Protein AF-A0A8B9AQN2-F1 (afdb_monomer_lite)

Organism: Phoenix dactylifera (NCBI:txid42345)

Foldseek 3Di:
DDALQNLLVVCLVVCVPVNDDQLVVSQVVCCVPPVDRDDSVRSVSSVVVSLCVVANDQQVLVLCPVLVVVLQCVQFDDDDDQAWAWDWAQFDDPQQWTWIFIWDAALLRDIATDDIDIGNHPDPVVVVVVVVVCVVPHHYHHDDDCVVLVSPSHHHPVSSVVVVLVSNLVVLVVLLVVLVPDDDWFDPNLVVVLVVLLVDQDDWDWADPDPFWTWIDDPPDIKIGGQVVLDIPVCPSVVPQADDSRRSVNQVVDPPRDSVVSGDSSRTSVVSCVNSVRRRDDDDDPVPTDNDDPVDDD

Secondary structure (DSSP, 8-state):
---HHHHHHHHHHHHHHH----HHHHHHHHHHHH-----HHHHHHHHHHHHHHHH--SHHHHTTHHHHHHHHHTT------S-EEEEEEE--TT--SEEEEEEEEPTTS-EEEEEEEEESSSSHHHHHHHHHHHHTT-------HHHHTTTTTTS-HHHHHHHHHHHHHHHHHHHHHHHTT--SSB-HHHHHHHHHHHTS--S-EEEESSSSEEEEEETTEEEEEETTTTEETTSHHHHHSS--HHHHHHHHTSTT--GGGGS-GGGBHHHHHHHT----PPP--TTSSPPP--SS--

Structure (mmCIF, N/CA/C/O backbone):
data_AF-A0A8B9AQN2-F1
#
_entry.id   AF-A0A8B9AQN2-F1
#
loop_
_atom_site.group_PDB
_atom_site.id
_atom_site.type_symbol
_atom_site.label_atom_id
_atom_site.label_alt_id
_atom_site.label_comp_id
_atom_site.label_asym_id
_atom_site.label_entity_id
_atom_site.label_seq_id
_atom_site.pdbx_PDB_ins_code
_atom_site.Cartn_x
_atom_site.Cartn_y
_atom_site.Cartn_z
_atom_site.occupancy
_atom_site.B_iso_or_equiv
_atom_site.auth_seq_id
_atom_site.auth_comp_id
_atom_site.auth_asym_id
_atom_site.auth_atom_id
_atom_site.pdbx_PDB_model_num
ATOM 1 N N . MET A 1 1 ? 44.967 5.474 -26.959 1.00 62.22 1 MET A N 1
ATOM 2 C CA . MET A 1 1 ? 44.082 6.315 -26.113 1.00 62.22 1 MET A CA 1
ATOM 3 C C . MET A 1 1 ? 42.816 5.521 -25.792 1.00 62.22 1 MET A C 1
ATOM 5 O O . MET A 1 1 ? 42.263 4.940 -26.715 1.00 62.22 1 MET A O 1
ATOM 9 N N . ALA A 1 2 ? 42.358 5.464 -24.536 1.00 78.12 2 ALA A N 1
ATOM 10 C CA . ALA A 1 2 ? 41.171 4.677 -24.168 1.00 78.12 2 ALA A CA 1
ATOM 11 C C . ALA A 1 2 ? 39.879 5.221 -24.816 1.00 78.12 2 ALA A C 1
ATOM 13 O O . ALA A 1 2 ? 39.622 6.430 -24.782 1.00 78.12 2 ALA A O 1
ATOM 14 N N . THR A 1 3 ? 39.072 4.330 -25.399 1.00 89.62 3 THR A N 1
ATOM 15 C CA . THR A 1 3 ? 37.834 4.646 -26.137 1.00 89.62 3 THR A CA 1
ATOM 16 C C . THR A 1 3 ? 36.581 4.346 -25.308 1.00 89.62 3 THR A C 1
ATOM 18 O O . THR A 1 3 ? 36.645 3.658 -24.292 1.00 89.62 3 THR A O 1
ATOM 21 N N . GLN A 1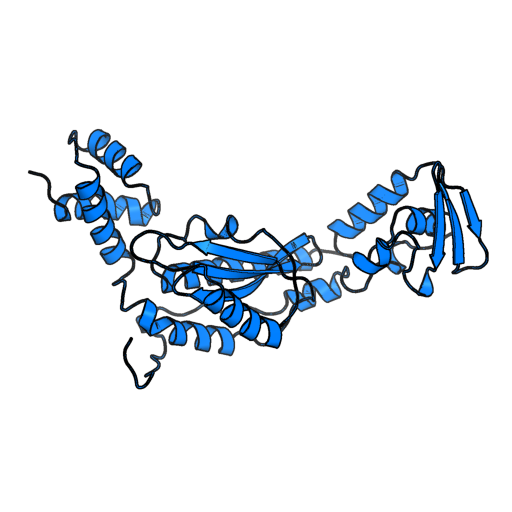 4 ? 35.414 4.822 -25.756 1.00 85.19 4 GLN A N 1
ATOM 22 C CA . GLN A 1 4 ? 34.128 4.466 -25.135 1.00 85.19 4 GLN A CA 1
ATOM 23 C C . GLN A 1 4 ? 33.858 2.947 -25.155 1.00 85.19 4 GLN A C 1
ATOM 25 O O . GLN A 1 4 ? 33.333 2.415 -24.184 1.00 85.19 4 GLN A O 1
ATOM 30 N N . PHE A 1 5 ? 34.289 2.240 -26.206 1.00 90.25 5 PHE A N 1
ATOM 31 C CA . PHE A 1 5 ? 34.152 0.784 -26.319 1.00 90.25 5 PHE A CA 1
ATOM 32 C C . PHE A 1 5 ? 35.082 0.034 -25.352 1.00 90.25 5 PHE A C 1
ATOM 34 O O . PHE A 1 5 ? 34.641 -0.894 -24.687 1.00 90.25 5 PHE A O 1
ATOM 41 N N . TRP A 1 6 ? 36.331 0.489 -25.190 1.00 92.62 6 TRP A N 1
ATOM 42 C CA . TRP A 1 6 ? 37.255 -0.068 -24.190 1.00 92.62 6 TRP A CA 1
ATOM 43 C C . TRP A 1 6 ? 36.727 0.110 -22.758 1.00 92.62 6 TRP A C 1
ATOM 45 O O . TRP A 1 6 ? 36.814 -0.799 -21.938 1.00 92.62 6 TRP A O 1
ATOM 55 N N . ILE A 1 7 ? 36.132 1.273 -22.466 1.00 90.81 7 ILE A N 1
ATOM 56 C CA . ILE A 1 7 ? 35.491 1.531 -21.171 1.00 90.81 7 ILE A CA 1
ATOM 57 C C . ILE A 1 7 ? 34.299 0.588 -20.973 1.00 90.81 7 ILE A C 1
ATOM 59 O O . ILE A 1 7 ? 34.206 -0.038 -19.922 1.00 90.81 7 ILE A O 1
ATOM 63 N N . CYS A 1 8 ? 33.426 0.465 -21.981 1.00 90.00 8 CYS A N 1
ATOM 64 C CA . CYS A 1 8 ? 32.272 -0.436 -21.982 1.00 90.00 8 CYS A CA 1
ATOM 65 C C . CYS A 1 8 ? 32.673 -1.878 -21.625 1.00 90.00 8 CYS A C 1
ATOM 67 O O . CYS A 1 8 ? 32.141 -2.441 -20.670 1.00 90.00 8 CYS A O 1
ATOM 69 N N . ASP A 1 9 ? 33.664 -2.431 -22.329 1.00 91.81 9 ASP A N 1
ATOM 70 C CA . ASP A 1 9 ? 34.190 -3.790 -22.137 1.00 91.81 9 ASP A CA 1
ATOM 71 C C . ASP A 1 9 ? 34.738 -4.040 -20.715 1.00 91.81 9 ASP A C 1
ATOM 73 O O . ASP A 1 9 ? 34.597 -5.129 -20.163 1.00 91.81 9 ASP A O 1
ATOM 77 N N . ARG A 1 10 ? 35.327 -3.027 -20.063 1.00 92.25 10 ARG A N 1
ATOM 78 C CA . ARG A 1 10 ? 35.823 -3.149 -18.676 1.00 92.25 10 ARG A CA 1
ATOM 79 C C . ARG A 1 10 ? 34.721 -3.030 -17.621 1.00 92.25 10 ARG A C 1
ATOM 81 O O . ARG A 1 10 ? 34.762 -3.757 -16.633 1.00 92.25 10 ARG A O 1
ATOM 88 N N . ILE A 1 11 ? 33.728 -2.159 -17.815 1.00 91.81 11 ILE A N 1
ATOM 89 C CA . ILE A 1 11 ? 32.686 -1.906 -16.800 1.00 91.81 11 ILE A CA 1
ATOM 90 C C . ILE A 1 11 ? 31.453 -2.807 -16.923 1.00 91.81 11 ILE A C 1
ATOM 92 O O . ILE A 1 11 ? 30.719 -2.935 -15.946 1.00 91.81 11 ILE A O 1
ATOM 96 N N . ILE A 1 12 ? 31.195 -3.436 -18.077 1.00 88.94 12 ILE A N 1
ATOM 97 C CA . ILE A 1 12 ? 29.975 -4.236 -18.292 1.00 88.94 12 ILE A CA 1
ATOM 98 C C . ILE A 1 12 ? 29.851 -5.398 -17.291 1.00 88.94 12 ILE A C 1
ATOM 100 O O . ILE A 1 12 ? 28.757 -5.672 -16.802 1.00 88.94 12 ILE A O 1
ATOM 104 N N . GLY A 1 13 ? 30.969 -6.025 -16.906 1.00 87.06 13 GLY A N 1
ATOM 105 C CA . GLY A 1 13 ? 30.996 -7.062 -15.868 1.00 87.06 13 GLY A CA 1
ATOM 106 C C . GLY A 1 13 ? 30.647 -6.533 -14.471 1.00 87.06 13 GLY A C 1
ATOM 107 O O . GLY A 1 13 ? 29.898 -7.180 -13.741 1.00 87.06 13 GLY A O 1
ATOM 108 N N . TRP A 1 14 ? 31.128 -5.335 -14.115 1.00 90.75 14 TRP A N 1
ATOM 109 C CA . TRP A 1 14 ? 30.774 -4.675 -12.851 1.00 90.75 14 TRP A CA 1
ATOM 110 C C . TRP A 1 14 ? 29.293 -4.288 -12.838 1.00 90.75 14 TRP A C 1
ATOM 112 O O . TRP A 1 14 ? 28.593 -4.615 -11.888 1.00 90.75 14 TRP A O 1
ATOM 122 N N . LEU A 1 15 ? 28.788 -3.685 -13.920 1.00 83.25 15 LEU A N 1
ATOM 123 C CA . LEU A 1 15 ? 27.386 -3.266 -14.038 1.00 83.25 15 LEU A CA 1
ATOM 124 C C . LEU A 1 15 ? 26.405 -4.454 -14.002 1.00 83.25 15 LEU A C 1
ATOM 126 O O . LEU A 1 15 ? 25.339 -4.345 -13.402 1.00 83.25 15 LEU A O 1
ATOM 130 N N . ARG A 1 16 ? 26.777 -5.608 -14.579 1.00 79.19 16 ARG A N 1
ATOM 131 C CA . ARG A 1 16 ? 25.987 -6.853 -14.494 1.00 79.19 16 ARG A CA 1
ATOM 132 C C . ARG A 1 16 ? 25.939 -7.451 -13.083 1.00 79.19 16 ARG A C 1
ATOM 134 O O . ARG A 1 16 ? 24.929 -8.049 -12.731 1.00 79.19 16 ARG A O 1
ATOM 141 N N . LYS A 1 17 ? 27.015 -7.329 -12.295 1.00 79.94 17 LYS A N 1
ATOM 142 C CA . LYS A 1 17 ? 27.139 -7.960 -10.966 1.00 79.94 17 LYS A CA 1
ATOM 143 C C . LYS A 1 17 ? 26.696 -7.059 -9.811 1.00 79.94 17 LYS A C 1
ATOM 145 O O . LYS A 1 17 ? 26.130 -7.543 -8.838 1.00 79.94 17 LYS A O 1
ATOM 150 N N . GLU A 1 18 ? 27.005 -5.772 -9.897 1.00 78.75 18 GLU A N 1
ATOM 151 C CA . GLU A 1 18 ? 26.881 -4.794 -8.809 1.00 78.75 18 GLU A CA 1
ATOM 152 C C . GLU A 1 18 ? 25.824 -3.713 -9.102 1.00 78.75 18 GLU A C 1
ATOM 154 O O . GLU A 1 18 ? 25.646 -2.787 -8.312 1.00 78.75 18 GLU A O 1
ATOM 159 N N . GLY A 1 19 ? 25.132 -3.810 -10.242 1.00 72.81 19 GLY A N 1
ATOM 160 C CA . GLY A 1 19 ? 24.169 -2.814 -10.695 1.00 72.81 19 GLY A CA 1
ATOM 161 C C . GLY A 1 19 ? 24.817 -1.518 -11.191 1.00 72.81 19 GLY A C 1
ATOM 162 O O . GLY A 1 19 ? 26.017 -1.425 -11.450 1.00 72.81 19 GLY A O 1
ATOM 163 N N . ASP A 1 20 ? 23.993 -0.490 -11.369 1.00 77.62 20 ASP A N 1
ATOM 164 C CA . ASP A 1 20 ? 24.407 0.775 -11.965 1.00 77.62 20 ASP A CA 1
ATOM 165 C C . ASP A 1 20 ? 25.203 1.668 -11.001 1.00 77.62 20 ASP A C 1
ATOM 167 O O . ASP A 1 20 ? 24.739 2.024 -9.920 1.00 77.62 20 ASP A O 1
ATOM 171 N N . GLN A 1 21 ? 26.386 2.108 -11.439 1.00 81.00 21 GLN A N 1
ATOM 172 C CA . GLN A 1 21 ? 27.288 2.942 -10.636 1.00 81.00 21 GLN A CA 1
ATOM 173 C C . GLN A 1 21 ? 27.551 4.284 -11.313 1.00 81.00 21 GLN A C 1
ATOM 175 O O . GLN A 1 21 ? 27.689 4.351 -12.537 1.00 81.00 21 GLN A O 1
ATOM 180 N N . SER A 1 22 ? 27.592 5.385 -10.555 1.00 82.88 22 SER A N 1
ATOM 181 C CA . SER A 1 22 ? 27.703 6.733 -11.138 1.00 82.88 22 SER A CA 1
ATOM 182 C C . SER A 1 22 ? 28.948 6.869 -12.040 1.00 82.88 22 SER A C 1
ATOM 184 O O . SER A 1 22 ? 29.960 6.222 -11.778 1.00 82.88 22 SER A O 1
ATOM 186 N N . PRO A 1 23 ? 28.948 7.714 -13.093 1.00 87.00 23 PRO A N 1
ATOM 187 C CA . PRO A 1 23 ? 30.140 7.874 -13.933 1.00 87.00 23 PRO A CA 1
ATOM 188 C C . PRO A 1 23 ? 31.347 8.448 -13.168 1.00 87.00 23 PRO A C 1
ATOM 190 O O . PRO A 1 23 ? 32.480 8.274 -13.603 1.00 87.00 23 PRO A O 1
ATOM 193 N N . ILE A 1 24 ? 31.116 9.101 -12.020 1.00 86.06 24 ILE A N 1
ATOM 194 C CA . ILE A 1 24 ? 32.167 9.544 -11.092 1.00 86.06 24 ILE A CA 1
ATOM 195 C C . ILE A 1 24 ? 32.794 8.329 -10.394 1.00 86.06 24 ILE A C 1
ATOM 197 O O . ILE A 1 24 ? 34.015 8.201 -10.376 1.00 86.06 24 ILE A O 1
ATOM 201 N N . GLU A 1 25 ? 31.966 7.414 -9.885 1.00 87.44 25 GLU A N 1
ATOM 202 C CA . GLU A 1 25 ? 32.416 6.190 -9.213 1.00 87.44 25 GLU A CA 1
ATOM 203 C C . GLU A 1 25 ? 33.094 5.221 -10.190 1.00 87.44 25 GLU A C 1
ATOM 205 O O . GLU A 1 25 ? 34.183 4.723 -9.920 1.00 87.44 25 GLU A O 1
ATOM 210 N N . LEU A 1 26 ? 32.531 5.040 -11.387 1.00 89.50 26 LEU A N 1
ATOM 211 C CA . LEU A 1 26 ? 33.181 4.276 -12.453 1.00 89.50 26 LEU A CA 1
ATOM 212 C C . LEU A 1 26 ? 34.517 4.907 -12.866 1.00 89.50 26 LEU A C 1
ATOM 214 O O . LEU A 1 26 ? 35.480 4.175 -13.067 1.00 89.50 26 LEU A O 1
ATOM 218 N N . ARG A 1 27 ? 34.628 6.244 -12.938 1.00 91.88 27 ARG A N 1
ATOM 219 C CA . ARG A 1 27 ? 35.920 6.913 -13.181 1.00 91.88 27 ARG A CA 1
ATOM 220 C C . ARG A 1 27 ? 36.921 6.613 -12.061 1.00 91.88 27 ARG A C 1
ATOM 222 O O . ARG A 1 27 ? 38.070 6.307 -12.361 1.00 91.88 27 ARG A O 1
ATOM 229 N N . ARG A 1 28 ? 36.486 6.658 -10.795 1.00 91.25 28 ARG A N 1
ATOM 230 C CA . ARG A 1 28 ? 37.311 6.333 -9.619 1.00 91.25 28 ARG A CA 1
ATOM 231 C C . ARG A 1 28 ? 37.820 4.888 -9.675 1.00 91.25 28 ARG A C 1
ATOM 233 O O . ARG A 1 28 ? 39.016 4.665 -9.515 1.00 91.25 28 ARG A O 1
ATOM 240 N N . ARG A 1 29 ? 36.947 3.922 -9.983 1.00 91.31 29 ARG A N 1
ATOM 241 C CA . ARG A 1 29 ? 37.317 2.503 -10.133 1.00 91.31 29 ARG A CA 1
ATOM 242 C C . ARG A 1 29 ? 38.215 2.253 -11.349 1.00 91.31 29 ARG A C 1
ATOM 244 O O . ARG A 1 29 ? 39.197 1.536 -11.219 1.00 91.31 29 ARG A O 1
ATOM 251 N N . LEU A 1 30 ? 37.955 2.872 -12.502 1.00 90.69 30 LEU A N 1
ATOM 252 C CA . LEU A 1 30 ? 38.818 2.745 -13.688 1.00 90.69 30 LEU A CA 1
ATOM 253 C C . LEU A 1 30 ? 40.231 3.309 -13.439 1.00 90.69 30 LEU A C 1
ATOM 255 O O . LEU A 1 30 ? 41.210 2.692 -13.856 1.00 90.69 30 LEU A O 1
ATOM 259 N N . LEU A 1 31 ? 40.351 4.415 -12.696 1.00 90.19 31 LEU A N 1
ATOM 260 C CA . LEU A 1 31 ? 41.643 4.940 -12.245 1.00 90.19 31 LEU A CA 1
ATOM 261 C C . LEU A 1 31 ? 42.332 3.990 -11.246 1.00 90.19 31 LEU A C 1
ATOM 263 O O . LEU A 1 31 ? 43.533 3.761 -11.351 1.00 90.19 31 LEU A O 1
ATOM 267 N N . GLN A 1 32 ? 41.584 3.396 -10.311 1.00 89.88 32 GLN A N 1
ATOM 268 C CA . GLN A 1 32 ? 42.130 2.474 -9.308 1.00 89.88 32 GLN A CA 1
ATOM 269 C C . GLN A 1 32 ? 42.605 1.136 -9.903 1.00 89.88 32 GLN A C 1
ATOM 271 O O . GLN A 1 32 ? 43.677 0.664 -9.540 1.00 89.88 32 GLN A O 1
ATOM 276 N N . PHE A 1 33 ? 41.822 0.523 -10.797 1.00 88.50 33 PHE A N 1
ATOM 277 C CA . PHE A 1 33 ? 42.086 -0.819 -11.339 1.00 88.50 33 PHE A CA 1
ATOM 278 C C . PHE A 1 33 ? 42.910 -0.828 -12.635 1.00 88.50 33 PHE A C 1
ATOM 280 O O . PHE A 1 33 ? 43.441 -1.877 -13.001 1.00 88.50 33 PHE A O 1
ATOM 287 N N . HIS A 1 34 ? 42.994 0.295 -13.358 1.00 87.00 34 HIS A N 1
ATOM 288 C CA . HIS A 1 34 ? 43.705 0.376 -14.644 1.00 87.00 34 HIS A CA 1
ATOM 289 C C . HIS A 1 34 ? 44.658 1.576 -14.761 1.00 87.00 34 HIS A C 1
ATOM 291 O O . HIS A 1 34 ? 45.237 1.769 -15.825 1.00 87.00 34 HIS A O 1
ATOM 297 N N . HIS A 1 35 ? 44.818 2.382 -13.704 1.00 85.88 35 HIS A N 1
ATOM 298 C CA . HIS A 1 35 ? 45.749 3.523 -13.635 1.00 85.88 35 HIS A CA 1
ATOM 299 C C . HIS A 1 35 ? 45.593 4.549 -14.774 1.00 85.88 35 HIS A C 1
ATOM 301 O O . HIS A 1 35 ? 46.534 5.249 -15.140 1.00 85.88 35 HIS A O 1
ATOM 307 N N . LEU A 1 36 ? 44.379 4.657 -15.322 1.00 83.06 36 LEU A N 1
ATOM 308 C CA . LEU A 1 36 ? 44.031 5.572 -16.405 1.00 83.06 36 LEU A CA 1
ATOM 309 C C . LEU A 1 36 ? 43.064 6.642 -15.904 1.00 83.06 36 LEU A C 1
ATOM 311 O O . LEU A 1 36 ? 41.921 6.345 -15.551 1.00 83.06 36 LEU A O 1
ATOM 315 N N . GLU A 1 37 ? 43.495 7.902 -15.939 1.00 83.94 37 GLU A N 1
ATOM 316 C CA . GLU A 1 37 ? 42.581 9.025 -15.760 1.00 83.94 37 GLU A CA 1
ATOM 317 C C . GLU A 1 37 ? 41.757 9.247 -17.038 1.00 83.94 37 GLU A C 1
ATOM 319 O O . GLU A 1 37 ? 42.274 9.267 -18.157 1.00 83.94 37 GLU A O 1
ATOM 324 N N . LEU A 1 38 ? 40.438 9.374 -16.875 1.00 87.75 38 LEU A N 1
ATOM 325 C CA . LEU A 1 38 ? 39.482 9.401 -17.979 1.00 87.75 38 LEU A CA 1
ATOM 326 C C . LEU A 1 38 ? 38.516 10.577 -17.836 1.00 87.75 38 LEU A C 1
ATOM 328 O O . LEU A 1 38 ? 37.904 10.781 -16.788 1.00 87.75 38 LEU A O 1
ATOM 332 N N . LEU A 1 39 ? 38.322 11.321 -18.926 1.00 88.00 39 LEU A N 1
ATOM 333 C CA . LEU A 1 39 ? 37.364 12.426 -18.974 1.00 88.00 39 LEU A CA 1
ATOM 334 C C . LEU A 1 39 ? 35.941 11.920 -18.691 1.00 88.00 39 LEU A C 1
ATOM 336 O O . LEU A 1 39 ? 35.495 10.936 -19.288 1.00 88.00 39 LEU A O 1
ATOM 340 N N . TYR A 1 40 ? 35.210 12.627 -17.820 1.00 86.75 40 TYR A N 1
ATOM 341 C CA . TYR A 1 40 ? 33.869 12.245 -17.352 1.00 86.75 40 TYR A CA 1
ATOM 342 C C . TYR A 1 40 ? 32.916 11.876 -18.499 1.00 86.75 40 TYR A C 1
ATOM 344 O O . TYR A 1 40 ? 32.285 10.820 -18.463 1.00 86.75 40 TYR A O 1
ATOM 352 N N . HIS A 1 41 ? 32.870 12.689 -19.562 1.00 83.31 41 HIS A N 1
ATOM 353 C CA . HIS A 1 41 ? 32.000 12.447 -20.719 1.00 83.31 41 HIS A CA 1
ATOM 354 C C . HIS A 1 41 ? 32.304 11.117 -21.432 1.00 83.31 41 HIS A C 1
ATOM 356 O O . HIS A 1 41 ? 31.418 10.529 -22.048 1.00 83.31 41 HIS A O 1
ATOM 362 N N . ARG A 1 42 ? 33.551 10.630 -21.367 1.00 88.88 42 ARG A N 1
ATOM 363 C CA . ARG A 1 42 ? 33.983 9.396 -22.031 1.00 88.88 42 ARG A CA 1
ATOM 364 C C . ARG A 1 42 ? 33.653 8.171 -21.188 1.00 88.88 42 ARG A C 1
ATOM 366 O O . ARG A 1 42 ? 33.198 7.175 -21.743 1.00 88.88 42 ARG A O 1
ATOM 373 N N . VAL A 1 43 ? 33.793 8.280 -19.863 1.00 90.31 43 VAL A N 1
ATOM 374 C CA . VAL A 1 43 ? 33.282 7.273 -18.918 1.00 90.31 43 VAL A CA 1
ATOM 375 C C . VAL A 1 43 ? 31.761 7.169 -19.030 1.00 90.31 43 VAL A C 1
ATOM 377 O O . VAL A 1 43 ? 31.235 6.066 -19.137 1.00 90.31 43 VAL A O 1
ATOM 380 N N . TRP A 1 44 ? 31.063 8.306 -19.119 1.00 86.94 44 TRP A N 1
ATOM 381 C CA . TRP A 1 44 ? 29.625 8.348 -19.380 1.00 86.94 44 TRP A CA 1
ATOM 382 C C . TRP A 1 44 ? 29.260 7.666 -20.710 1.00 86.94 44 TRP A C 1
ATOM 384 O O . TRP A 1 44 ? 28.479 6.723 -20.687 1.00 86.94 44 TRP A O 1
ATOM 394 N N . ARG A 1 45 ? 29.874 8.027 -21.850 1.00 87.06 45 ARG A N 1
ATOM 395 C CA . ARG A 1 45 ? 29.587 7.363 -23.144 1.00 87.06 45 ARG A CA 1
ATOM 396 C C . ARG A 1 45 ? 29.876 5.857 -23.135 1.00 87.06 45 ARG A C 1
ATOM 398 O O . ARG A 1 45 ? 29.087 5.092 -23.678 1.00 87.06 45 ARG A O 1
ATOM 405 N N . GLY A 1 46 ? 30.972 5.418 -22.511 1.00 89.88 46 GLY A N 1
ATOM 406 C CA . GLY A 1 46 ? 31.277 3.988 -22.379 1.00 89.88 46 GLY A CA 1
ATOM 407 C C . GLY A 1 46 ? 30.260 3.240 -21.515 1.00 89.88 46 GLY A C 1
ATOM 408 O O . GLY A 1 46 ? 29.864 2.126 -21.847 1.00 89.88 46 GLY A O 1
ATOM 409 N N . LYS A 1 47 ? 29.761 3.884 -20.455 1.00 88.69 47 LYS A N 1
ATOM 410 C CA . LYS A 1 47 ? 28.663 3.365 -19.635 1.00 88.69 47 LYS A CA 1
ATOM 411 C C . LYS A 1 47 ? 27.346 3.286 -20.403 1.00 88.69 47 LYS A C 1
ATOM 413 O O . LYS A 1 47 ? 26.650 2.284 -20.312 1.00 88.69 47 LYS A O 1
ATOM 418 N N . GLU A 1 48 ? 27.014 4.313 -21.173 1.00 82.88 48 GLU A N 1
ATOM 419 C CA . GLU A 1 48 ? 25.798 4.358 -21.988 1.00 82.88 48 GLU A CA 1
ATOM 420 C C . GLU A 1 48 ? 25.760 3.268 -23.074 1.00 82.88 48 GLU A C 1
ATOM 422 O O . GLU A 1 48 ? 24.672 2.837 -23.452 1.00 82.88 48 GLU A O 1
ATOM 427 N N . LEU A 1 49 ? 26.922 2.793 -23.539 1.00 85.38 49 LEU A N 1
ATOM 428 C CA . LEU A 1 49 ? 27.039 1.588 -24.369 1.00 85.38 49 LEU A CA 1
ATOM 429 C C . LEU A 1 49 ? 26.853 0.311 -23.538 1.00 85.38 49 LEU A C 1
ATOM 431 O O . LEU A 1 49 ? 26.033 -0.530 -23.900 1.00 85.38 49 LEU A O 1
ATOM 435 N N . ALA A 1 50 ? 27.550 0.189 -22.402 1.00 86.75 50 ALA A N 1
ATOM 436 C CA . ALA A 1 50 ? 27.478 -0.996 -21.544 1.00 86.75 50 ALA A CA 1
ATOM 437 C C . ALA A 1 50 ? 26.055 -1.268 -21.037 1.00 86.75 50 ALA A C 1
ATOM 439 O O . ALA A 1 50 ? 25.597 -2.403 -21.091 1.00 86.75 50 ALA A O 1
ATOM 440 N N . MET A 1 51 ? 25.325 -0.231 -20.615 1.00 79.25 51 MET A N 1
ATOM 441 C CA . MET A 1 51 ? 23.923 -0.364 -20.206 1.00 79.25 51 MET A CA 1
ATOM 442 C C . MET A 1 51 ? 23.037 -0.839 -21.366 1.00 79.25 51 MET A C 1
ATOM 444 O O . MET A 1 51 ? 22.184 -1.697 -21.162 1.00 79.25 51 MET A O 1
ATOM 448 N N . SER A 1 52 ? 23.276 -0.366 -22.594 1.00 78.94 52 SER A N 1
ATOM 449 C CA . SER A 1 52 ? 22.527 -0.831 -23.770 1.00 78.94 52 SER A CA 1
ATOM 450 C C . SER A 1 52 ? 22.839 -2.297 -24.117 1.00 78.94 52 SER A C 1
ATOM 452 O O . SER A 1 52 ? 21.947 -3.054 -24.479 1.00 78.94 52 SER A O 1
ATOM 454 N N . MET A 1 53 ? 24.086 -2.741 -23.919 1.00 82.00 53 MET A N 1
ATOM 455 C CA . MET A 1 53 ? 24.502 -4.149 -24.060 1.00 82.00 53 MET A CA 1
ATOM 456 C C . MET A 1 53 ? 24.043 -5.072 -22.912 1.00 8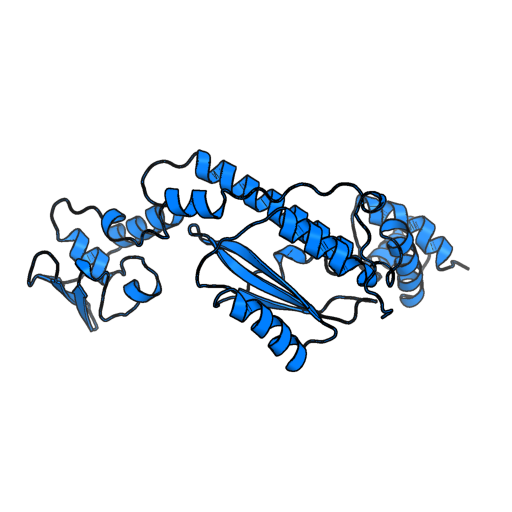2.00 53 MET A C 1
ATOM 458 O O . MET A 1 53 ? 24.221 -6.291 -22.989 1.00 82.00 53 MET A O 1
ATOM 462 N N . ILE A 1 54 ? 23.503 -4.520 -21.822 1.00 77.19 54 ILE A N 1
ATOM 463 C CA . ILE A 1 54 ? 22.902 -5.291 -20.722 1.00 77.19 54 ILE A CA 1
ATOM 464 C C . ILE A 1 54 ? 21.378 -5.347 -20.874 1.00 77.19 54 ILE A C 1
ATOM 466 O O . ILE A 1 54 ? 20.797 -6.401 -20.645 1.00 77.19 54 ILE A O 1
ATOM 470 N N . HIS A 1 55 ? 20.749 -4.233 -21.259 1.00 68.94 55 HIS A N 1
ATOM 471 C CA . HIS A 1 55 ? 19.301 -4.041 -21.135 1.00 68.94 55 HIS A CA 1
ATOM 472 C C . HIS A 1 55 ? 18.548 -3.834 -22.470 1.00 68.94 55 HIS A C 1
ATOM 474 O O . HIS A 1 55 ? 17.322 -3.745 -22.465 1.00 68.94 55 HIS A O 1
ATOM 480 N N . GLY A 1 56 ? 19.250 -3.765 -23.608 1.00 69.88 56 GLY A N 1
ATOM 481 C CA . GLY A 1 56 ? 18.671 -3.535 -24.939 1.00 69.88 56 GLY A CA 1
ATOM 482 C C . GLY A 1 56 ? 18.791 -2.088 -25.435 1.00 69.88 56 GLY A C 1
ATOM 483 O O . GLY A 1 56 ? 19.504 -1.261 -24.856 1.00 69.88 56 GLY A O 1
ATOM 484 N N . ASN A 1 57 ? 18.118 -1.773 -26.544 1.00 68.00 57 ASN A N 1
ATOM 485 C CA . ASN A 1 57 ? 18.045 -0.405 -27.055 1.00 68.00 57 ASN A CA 1
ATOM 486 C C . ASN A 1 57 ? 16.926 0.398 -26.365 1.00 68.00 57 ASN A C 1
ATOM 488 O O . ASN A 1 57 ? 15.964 -0.137 -25.810 1.00 68.00 57 ASN A O 1
ATOM 492 N N . TRP A 1 58 ? 17.096 1.716 -26.367 1.00 61.47 58 TRP A N 1
ATOM 493 C CA . TRP A 1 58 ? 16.318 2.651 -25.560 1.00 61.47 58 TRP A CA 1
ATOM 494 C C . TRP A 1 58 ? 14.986 3.040 -26.218 1.00 61.47 58 TRP A C 1
ATOM 496 O O . TRP A 1 58 ? 14.014 3.246 -25.498 1.00 61.47 58 TRP A O 1
ATOM 506 N N . ALA A 1 59 ? 14.933 3.097 -27.556 1.00 62.34 59 ALA A N 1
ATOM 507 C CA . ALA A 1 59 ? 13.715 3.378 -28.326 1.00 62.34 59 ALA A CA 1
ATOM 508 C C . ALA A 1 59 ? 12.750 2.180 -28.295 1.00 62.34 59 ALA A C 1
ATOM 510 O O . ALA A 1 59 ? 11.628 2.311 -27.816 1.00 62.34 59 ALA A O 1
ATOM 511 N N . ASP A 1 60 ? 13.258 0.989 -28.628 1.00 65.88 60 ASP A N 1
ATOM 512 C CA . ASP A 1 60 ? 12.584 -0.322 -28.588 1.00 65.88 60 ASP A CA 1
ATOM 513 C C . ASP A 1 60 ? 11.962 -0.648 -27.210 1.00 65.88 60 ASP A C 1
ATOM 515 O O . ASP A 1 60 ? 11.172 -1.581 -27.061 1.00 65.88 60 ASP A O 1
ATOM 519 N N . SER A 1 61 ? 12.373 0.078 -26.163 1.00 59.50 61 SER A N 1
ATOM 520 C CA . SER A 1 61 ? 11.813 -0.038 -24.819 1.00 59.50 61 SER A CA 1
ATOM 521 C C . SER A 1 61 ? 10.535 0.792 -24.627 1.00 59.50 61 SER A C 1
ATOM 523 O O . SER A 1 61 ? 9.672 0.380 -23.861 1.00 59.50 61 SER A O 1
ATOM 525 N N . PHE A 1 62 ? 10.391 1.942 -25.290 1.00 60.47 62 PHE A N 1
ATOM 526 C CA . PHE A 1 62 ? 9.174 2.762 -25.216 1.00 60.47 62 PHE A CA 1
ATOM 527 C C . PHE A 1 62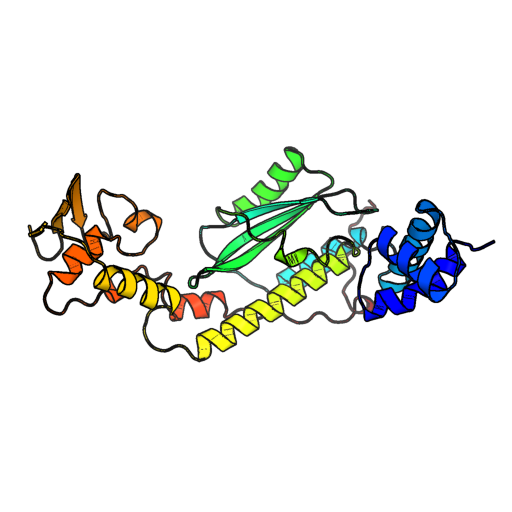 ? 8.037 2.183 -26.065 1.00 60.47 62 PHE A C 1
ATOM 529 O O . PHE A 1 62 ? 6.909 2.109 -25.588 1.00 60.47 62 PHE A O 1
ATOM 536 N N . GLU A 1 63 ? 8.343 1.693 -27.271 1.00 65.12 63 GLU A N 1
ATOM 537 C CA . GLU A 1 63 ? 7.363 1.096 -28.200 1.00 65.12 63 GLU A CA 1
ATOM 538 C C . GLU A 1 63 ? 6.564 -0.069 -27.578 1.00 65.12 63 GLU A C 1
ATOM 540 O O . GLU A 1 63 ? 5.452 -0.365 -27.999 1.00 65.12 63 GLU A O 1
ATOM 545 N N . ARG A 1 64 ? 7.120 -0.726 -26.550 1.00 67.06 64 ARG A N 1
ATOM 546 C CA . ARG A 1 64 ? 6.580 -1.944 -25.927 1.00 67.06 64 ARG A CA 1
ATOM 547 C C . ARG A 1 64 ? 5.945 -1.730 -24.548 1.00 67.06 64 ARG A C 1
ATOM 549 O O . ARG A 1 64 ? 5.766 -2.690 -23.799 1.00 67.06 64 ARG A O 1
ATOM 556 N N . MET A 1 65 ? 5.633 -0.492 -24.161 1.00 61.47 65 MET A N 1
ATOM 557 C CA . MET A 1 65 ? 4.943 -0.247 -22.883 1.00 61.47 65 MET A CA 1
ATOM 558 C C . MET A 1 65 ? 3.525 -0.846 -22.868 1.00 61.47 65 MET A C 1
ATOM 560 O O . MET A 1 65 ? 3.076 -1.317 -21.824 1.00 61.47 65 MET A O 1
ATOM 564 N N . GLU A 1 66 ? 2.868 -0.921 -24.028 1.00 59.75 66 GLU A N 1
ATOM 565 C CA . GLU A 1 66 ? 1.549 -1.547 -24.182 1.00 59.75 66 GLU A CA 1
ATOM 566 C C . GLU A 1 66 ? 1.601 -3.086 -24.064 1.00 59.75 66 GLU A C 1
ATOM 568 O O . GLU A 1 66 ? 0.775 -3.643 -23.340 1.00 59.75 66 GLU A O 1
ATOM 573 N N . ASP A 1 67 ? 2.626 -3.770 -24.616 1.00 68.25 67 ASP A N 1
ATOM 574 C CA . ASP A 1 67 ? 2.878 -5.213 -24.365 1.00 68.25 67 ASP A CA 1
ATOM 575 C C . ASP A 1 67 ? 2.848 -5.527 -22.851 1.00 68.25 67 ASP A C 1
ATOM 577 O O . ASP A 1 67 ? 2.304 -6.539 -22.403 1.00 68.25 67 ASP A O 1
ATOM 581 N N . PHE A 1 68 ? 3.478 -4.654 -22.053 1.00 57.47 68 PHE A N 1
ATOM 582 C CA . PHE A 1 68 ? 3.608 -4.809 -20.605 1.00 57.47 68 PHE A CA 1
ATOM 583 C C . PHE A 1 68 ? 2.305 -4.484 -19.859 1.00 57.47 68 PHE A C 1
ATOM 585 O O . PHE A 1 68 ? 1.961 -5.184 -18.905 1.00 57.47 68 PHE A O 1
ATOM 592 N N . LYS A 1 69 ? 1.580 -3.441 -20.283 1.00 59.12 69 LYS A N 1
ATOM 593 C CA . LYS A 1 69 ? 0.289 -3.038 -19.706 1.00 59.12 69 LYS A CA 1
ATOM 594 C C . LYS A 1 69 ? -0.758 -4.140 -19.867 1.00 59.12 69 LYS A C 1
ATOM 596 O O . LYS A 1 69 ? -1.354 -4.543 -18.870 1.00 59.12 69 LYS A O 1
ATOM 601 N N . GLU A 1 70 ? -0.931 -4.669 -21.076 1.00 59.34 70 GLU A N 1
ATOM 602 C CA . GLU A 1 70 ? -1.933 -5.703 -21.357 1.00 59.34 70 GLU A CA 1
ATOM 603 C C . GLU A 1 70 ? -1.667 -6.992 -20.568 1.00 59.34 70 GLU A C 1
ATOM 605 O O . GLU A 1 70 ? -2.563 -7.524 -19.910 1.00 59.34 70 GLU A O 1
ATOM 610 N N . GLU A 1 71 ? -0.419 -7.467 -20.531 1.00 61.88 71 GLU A N 1
ATOM 611 C CA . GLU A 1 71 ? -0.065 -8.676 -19.776 1.00 61.88 71 GLU A CA 1
ATOM 612 C C . GLU A 1 71 ? -0.145 -8.475 -18.247 1.00 61.88 71 GLU A C 1
ATOM 614 O O . GLU A 1 71 ? -0.378 -9.436 -17.503 1.00 61.88 71 GLU A O 1
ATOM 619 N N . LEU A 1 72 ? -0.008 -7.235 -17.759 1.00 54.16 72 LEU A N 1
ATOM 620 C CA . LEU A 1 72 ? -0.229 -6.886 -16.356 1.00 54.16 72 LEU A CA 1
ATOM 621 C C . LEU A 1 72 ? -1.726 -6.844 -16.015 1.00 54.16 72 LEU A C 1
ATOM 623 O O . LEU A 1 72 ? -2.118 -7.441 -15.010 1.00 54.16 72 LEU A O 1
ATOM 627 N N . LEU A 1 73 ? -2.562 -6.216 -16.847 1.00 55.66 73 LEU A N 1
ATOM 628 C CA . LEU A 1 73 ? -4.019 -6.165 -16.668 1.00 55.66 73 LEU A CA 1
ATOM 629 C C . LEU A 1 73 ? -4.638 -7.569 -16.730 1.00 55.66 73 LEU A C 1
ATOM 631 O O . LEU A 1 73 ? -5.359 -7.966 -15.813 1.00 55.66 73 LEU A O 1
ATOM 635 N N . ARG A 1 74 ? -4.265 -8.369 -17.740 1.00 61.31 74 ARG A N 1
ATOM 636 C CA . ARG A 1 74 ? -4.739 -9.751 -17.954 1.00 61.31 74 ARG A CA 1
ATOM 637 C C . ARG A 1 74 ? -4.528 -10.671 -16.747 1.00 61.31 74 ARG A C 1
ATOM 639 O O . ARG A 1 74 ? -5.232 -11.670 -16.608 1.00 61.31 74 ARG A O 1
ATOM 646 N N . ARG A 1 75 ? -3.560 -10.359 -15.879 1.00 57.19 75 ARG A N 1
ATOM 647 C CA . ARG A 1 75 ? -3.216 -11.157 -14.692 1.00 57.19 75 ARG A CA 1
ATOM 648 C C . ARG A 1 75 ? -3.721 -10.582 -13.364 1.00 57.19 75 ARG A C 1
ATOM 650 O O . ARG A 1 75 ? -3.579 -11.271 -12.359 1.00 57.19 75 ARG A O 1
ATOM 657 N N . ASN A 1 76 ? -4.272 -9.363 -13.320 1.00 46.16 76 ASN A N 1
ATOM 658 C CA . ASN A 1 76 ? -4.505 -8.644 -12.055 1.00 46.16 76 ASN A CA 1
ATOM 659 C C . ASN A 1 76 ? -5.872 -7.923 -11.950 1.00 46.16 76 ASN A C 1
ATOM 661 O O . ASN A 1 76 ? -5.911 -6.692 -11.881 1.00 46.16 76 ASN A O 1
ATOM 665 N N . PRO A 1 77 ? -7.006 -8.647 -11.883 1.00 45.41 77 PRO A N 1
ATOM 666 C CA . PRO A 1 77 ? -8.318 -8.029 -11.690 1.00 45.41 77 PRO A CA 1
ATOM 667 C C . PRO A 1 77 ? -8.553 -7.517 -10.249 1.00 45.41 77 PRO A C 1
ATOM 669 O O . PRO A 1 77 ? -8.825 -8.298 -9.342 1.00 45.41 77 PRO A O 1
ATOM 672 N N . ALA A 1 78 ? -8.551 -6.184 -10.113 1.00 47.72 78 ALA A N 1
ATOM 673 C CA . ALA A 1 78 ? -9.174 -5.349 -9.068 1.00 47.72 78 ALA A CA 1
ATOM 674 C C . ALA A 1 78 ? -8.690 -5.411 -7.592 1.00 47.72 78 ALA A C 1
ATOM 676 O O . ALA A 1 78 ? -8.600 -6.462 -6.964 1.00 47.72 78 ALA A O 1
ATOM 677 N N . GLY A 1 79 ? -8.561 -4.214 -6.986 1.00 40.12 79 GLY A N 1
ATOM 678 C CA . GLY A 1 79 ? -8.759 -3.988 -5.542 1.00 40.12 79 GLY A CA 1
ATOM 679 C C . GLY A 1 79 ? -7.719 -3.115 -4.819 1.00 40.12 79 GLY A C 1
ATOM 680 O O . GLY A 1 79 ? -6.582 -3.542 -4.645 1.00 40.12 79 GLY A O 1
ATOM 681 N N . CYS A 1 80 ? -8.132 -1.952 -4.281 1.00 45.00 80 CYS A N 1
ATOM 682 C CA . CYS A 1 80 ? -7.536 -1.353 -3.069 1.00 45.00 80 CYS A CA 1
ATOM 683 C C . CYS A 1 80 ? -8.456 -0.300 -2.389 1.00 45.00 80 CYS A C 1
ATOM 685 O O . CYS A 1 80 ? -9.671 -0.332 -2.573 1.00 45.00 80 CYS A O 1
ATOM 687 N N . ARG A 1 81 ? -7.892 0.568 -1.531 1.00 48.19 81 ARG A N 1
ATOM 688 C CA . ARG A 1 81 ? -8.573 1.473 -0.574 1.00 48.19 81 ARG A CA 1
ATOM 689 C C . ARG A 1 81 ? -8.618 2.952 -0.997 1.00 48.19 81 ARG A C 1
ATOM 691 O O . ARG A 1 81 ? -7.819 3.351 -1.838 1.00 48.19 81 ARG A O 1
ATOM 698 N N . PRO A 1 82 ? -9.489 3.775 -0.371 1.00 46.22 82 PRO A N 1
ATOM 699 C CA . PRO A 1 82 ? -9.746 5.165 -0.773 1.00 46.22 82 PRO A CA 1
ATOM 700 C C . PRO A 1 82 ? -8.701 6.200 -0.288 1.00 46.22 82 PRO A C 1
ATOM 702 O O . PRO A 1 82 ? -9.069 7.335 -0.017 1.00 46.22 82 PRO A O 1
ATOM 705 N N . PHE A 1 83 ? -7.424 5.823 -0.156 1.00 50.69 83 PHE A N 1
ATOM 706 C CA . PHE A 1 83 ? -6.319 6.747 0.158 1.00 50.69 83 PHE A CA 1
ATOM 707 C C . PHE A 1 83 ? -5.053 6.315 -0.604 1.00 50.69 83 PHE A C 1
ATOM 709 O O . PHE A 1 83 ? -4.648 5.161 -0.466 1.00 50.69 83 PHE A O 1
ATOM 716 N N . ILE A 1 84 ? -4.454 7.198 -1.415 1.00 56.56 84 ILE A N 1
ATOM 717 C CA . ILE A 1 84 ? -3.431 6.911 -2.451 1.00 56.56 84 ILE A CA 1
ATOM 718 C C . ILE A 1 84 ? -2.389 8.028 -2.592 1.00 56.56 84 ILE A C 1
ATOM 720 O O . ILE A 1 84 ? -2.688 9.108 -3.082 1.00 56.56 84 ILE A O 1
ATOM 724 N N . GLY A 1 85 ? -1.123 7.757 -2.306 1.00 61.88 85 GLY A N 1
ATOM 725 C CA . GLY A 1 85 ? -0.087 8.767 -2.467 1.00 61.88 85 GLY A CA 1
ATOM 726 C C . GLY A 1 85 ? 0.376 9.013 -3.888 1.00 61.88 85 GLY A C 1
ATOM 727 O O . GLY A 1 85 ? 0.828 8.069 -4.540 1.00 61.88 85 GLY A O 1
ATOM 728 N N . LEU A 1 86 ? 0.297 10.268 -4.328 1.00 63.69 86 LEU A N 1
ATOM 729 C CA . LEU A 1 86 ? 0.812 10.720 -5.616 1.00 63.69 86 LEU A CA 1
ATOM 730 C C . LEU A 1 86 ? 2.296 11.063 -5.511 1.00 63.69 86 LEU A C 1
ATOM 732 O O . LEU A 1 86 ? 2.739 11.654 -4.527 1.00 63.69 86 LEU A O 1
ATOM 736 N N . ASP A 1 87 ? 3.071 10.690 -6.527 1.00 72.38 87 ASP A N 1
ATOM 737 C CA . ASP A 1 87 ? 4.513 10.920 -6.525 1.00 72.38 87 ASP A CA 1
ATOM 738 C C . ASP A 1 87 ? 5.078 11.069 -7.948 1.00 72.38 87 ASP A C 1
ATOM 740 O O . ASP A 1 87 ? 4.787 10.261 -8.837 1.00 72.38 87 ASP A O 1
ATOM 744 N N . GLY A 1 88 ? 5.880 12.116 -8.159 1.00 69.00 88 GLY A N 1
ATOM 745 C CA . GLY A 1 88 ? 6.517 12.463 -9.429 1.00 69.00 88 GLY A CA 1
ATOM 746 C C . GLY A 1 88 ? 7.975 12.010 -9.462 1.00 69.00 88 GLY A C 1
ATOM 747 O O . GLY A 1 88 ? 8.825 12.489 -8.709 1.00 69.00 88 GLY A O 1
ATOM 748 N N . CYS A 1 89 ? 8.307 11.058 -10.333 1.00 78.81 89 CYS A N 1
ATOM 749 C CA . CYS A 1 89 ? 9.662 10.538 -10.458 1.00 78.81 89 CYS A CA 1
ATOM 750 C C . CYS A 1 89 ? 10.309 10.906 -11.796 1.00 78.81 89 CYS A C 1
ATOM 752 O O . CYS A 1 89 ? 10.241 10.147 -12.764 1.00 78.81 89 CYS A O 1
ATOM 754 N N . HIS A 1 90 ? 11.021 12.035 -11.824 1.00 76.81 90 HIS A N 1
ATOM 755 C CA . HIS A 1 90 ? 11.939 12.384 -12.910 1.00 76.81 90 HIS A CA 1
ATOM 756 C C . HIS A 1 90 ? 12.895 11.216 -13.241 1.00 76.81 90 HIS A C 1
ATOM 758 O O . HIS A 1 90 ? 13.806 10.877 -12.467 1.00 76.81 90 HIS A O 1
ATOM 764 N N . LEU A 1 91 ? 12.699 10.623 -14.422 1.00 73.38 91 LEU A N 1
ATOM 765 C CA . LEU A 1 91 ? 13.562 9.589 -14.984 1.00 73.38 91 LEU A CA 1
ATOM 766 C C . LEU A 1 91 ? 14.931 10.184 -15.335 1.00 73.38 91 LEU A C 1
ATOM 768 O O . LEU A 1 91 ? 15.085 11.395 -15.511 1.00 73.38 91 LEU A O 1
ATOM 772 N N . LYS A 1 92 ? 15.974 9.343 -15.366 1.00 64.50 92 LYS A N 1
ATOM 773 C CA . LYS A 1 92 ? 17.360 9.827 -15.464 1.00 64.50 92 LYS A CA 1
ATOM 774 C C . LYS A 1 92 ? 18.060 9.373 -16.746 1.00 64.50 92 LYS A C 1
ATOM 776 O O . LYS A 1 92 ? 17.985 8.217 -17.151 1.00 64.50 92 LYS A O 1
ATOM 781 N N . ARG A 1 93 ? 18.890 10.282 -17.280 1.00 66.75 93 ARG A N 1
ATOM 782 C CA . ARG A 1 93 ? 19.780 10.142 -18.457 1.00 66.75 93 ARG A CA 1
ATOM 783 C C . ARG A 1 93 ? 19.064 10.290 -19.799 1.00 66.75 93 ARG A C 1
ATOM 785 O O . ARG A 1 93 ? 18.674 11.404 -20.130 1.00 66.75 93 ARG A O 1
ATOM 792 N N . LYS A 1 94 ? 18.986 9.222 -20.602 1.00 56.62 94 LYS A N 1
ATOM 793 C CA . LYS A 1 94 ? 18.339 9.240 -21.926 1.00 56.62 94 LYS A CA 1
ATOM 794 C C . LYS A 1 94 ? 16.819 9.289 -21.818 1.00 56.62 94 LYS A C 1
ATOM 796 O O . LYS A 1 94 ? 16.185 9.911 -22.659 1.00 56.62 94 LYS A O 1
ATOM 801 N N . PHE A 1 95 ? 16.267 8.695 -20.762 1.00 58.47 95 PHE A N 1
ATOM 802 C CA . PHE A 1 95 ? 14.876 8.886 -20.374 1.00 58.47 95 PHE A CA 1
ATOM 803 C C . PHE A 1 95 ? 14.708 10.315 -19.875 1.00 58.47 95 PHE A C 1
ATOM 805 O O . PHE A 1 95 ? 15.095 10.640 -18.753 1.00 58.47 95 PHE A O 1
ATOM 812 N N . ARG A 1 96 ? 14.177 11.160 -20.756 1.00 64.31 96 ARG A N 1
ATOM 813 C CA . ARG A 1 96 ? 13.562 12.438 -20.417 1.00 64.31 96 ARG A CA 1
ATOM 814 C C . ARG A 1 96 ? 12.075 12.144 -20.284 1.00 64.31 96 ARG A C 1
ATOM 816 O O . ARG A 1 96 ? 11.489 11.610 -21.217 1.00 64.31 96 ARG A O 1
ATOM 823 N N . GLY A 1 97 ? 11.544 12.348 -19.088 1.00 76.25 97 GLY A N 1
ATOM 824 C CA . GLY A 1 97 ? 10.222 11.871 -18.715 1.00 76.25 97 GLY A CA 1
ATOM 825 C C . GLY A 1 97 ? 10.083 11.701 -17.213 1.00 76.25 97 GLY A C 1
ATOM 826 O O . GLY A 1 97 ? 11.062 11.786 -16.465 1.00 76.25 97 GLY A O 1
ATOM 827 N N . VAL A 1 98 ? 8.858 11.442 -16.782 1.00 79.62 98 VAL A N 1
ATOM 828 C CA . VAL A 1 98 ? 8.473 11.272 -15.383 1.00 79.62 98 VAL A CA 1
ATOM 829 C C . VAL A 1 98 ? 7.688 9.978 -15.254 1.00 79.62 98 VAL A C 1
ATOM 831 O O . VAL A 1 98 ? 6.687 9.787 -15.937 1.00 79.62 98 VAL A O 1
ATOM 834 N N . MET A 1 99 ? 8.132 9.095 -14.362 1.00 81.50 99 MET A N 1
ATOM 835 C CA . MET A 1 99 ? 7.292 8.018 -13.851 1.00 81.50 99 MET A CA 1
ATOM 836 C C . MET A 1 99 ? 6.405 8.595 -12.751 1.00 81.50 99 MET A C 1
ATOM 838 O O . MET A 1 99 ? 6.893 9.029 -11.712 1.00 81.50 99 MET A O 1
ATOM 842 N N . MET A 1 100 ? 5.108 8.607 -13.004 1.00 82.25 100 MET A N 1
ATOM 843 C CA . MET A 1 100 ? 4.071 9.111 -12.113 1.00 82.25 100 MET A CA 1
ATOM 844 C C . MET A 1 100 ? 3.520 7.909 -11.344 1.00 82.25 100 MET A C 1
ATOM 846 O O . MET A 1 100 ? 3.306 6.851 -11.938 1.00 82.25 100 MET A O 1
ATOM 850 N N . ALA A 1 101 ? 3.346 8.014 -10.031 1.00 76.25 101 ALA A N 1
ATOM 851 C CA . ALA A 1 101 ? 2.945 6.883 -9.197 1.00 76.25 101 ALA A CA 1
ATOM 852 C C . ALA A 1 101 ? 1.796 7.242 -8.256 1.00 76.25 101 ALA A C 1
ATOM 854 O O . ALA A 1 101 ? 1.692 8.372 -7.796 1.00 76.25 101 ALA A O 1
ATOM 855 N N . ALA A 1 102 ? 0.950 6.251 -7.978 1.00 72.62 102 ALA A N 1
ATOM 856 C CA . ALA A 1 102 ? -0.245 6.352 -7.153 1.00 72.62 102 ALA A CA 1
ATOM 857 C C . ALA A 1 102 ? -0.246 5.188 -6.149 1.00 72.62 102 ALA A C 1
ATOM 859 O O . ALA A 1 102 ? -0.326 4.021 -6.541 1.00 72.62 102 ALA A O 1
ATOM 860 N N . THR A 1 103 ? -0.082 5.470 -4.851 1.00 69.12 103 THR A N 1
ATOM 861 C CA . THR A 1 103 ? 0.368 4.469 -3.868 1.00 69.12 103 THR A CA 1
ATOM 862 C C . THR A 1 103 ? -0.303 4.567 -2.484 1.00 69.12 103 THR A C 1
ATOM 864 O O . THR A 1 103 ? 0.072 5.354 -1.626 1.00 69.12 103 THR A O 1
ATOM 867 N N . SER A 1 104 ? -1.314 3.731 -2.248 1.00 67.12 104 SER A N 1
ATOM 868 C CA . SER A 1 104 ? -2.062 3.615 -0.982 1.00 67.12 104 SER A CA 1
ATOM 869 C C . SER A 1 104 ? -1.273 3.064 0.213 1.00 67.12 104 SER A C 1
ATOM 871 O O . SER A 1 104 ? -0.217 2.453 0.048 1.00 67.12 104 SER A O 1
ATOM 873 N N . LEU A 1 105 ? -1.832 3.177 1.423 1.00 62.69 105 LEU A N 1
ATOM 874 C CA . LEU A 1 105 ? -1.398 2.390 2.584 1.00 62.69 105 LEU A CA 1
ATOM 875 C C . LEU A 1 105 ? -2.276 1.145 2.795 1.00 62.69 105 LEU A C 1
ATOM 877 O O . LEU A 1 105 ? -3.507 1.202 2.787 1.00 62.69 105 LEU A O 1
ATOM 881 N N . ASP A 1 106 ? -1.620 0.013 3.051 1.00 65.69 106 ASP A N 1
ATOM 882 C CA . ASP A 1 106 ? -2.239 -1.200 3.574 1.00 65.69 106 ASP A CA 1
ATOM 883 C C . ASP A 1 106 ? -2.721 -0.991 5.024 1.00 65.69 106 ASP A C 1
ATOM 885 O O . ASP A 1 106 ? -2.268 -0.089 5.731 1.00 65.69 106 ASP A O 1
ATOM 889 N N . GLY A 1 107 ? -3.633 -1.844 5.505 1.00 57.09 107 GLY A N 1
ATOM 890 C CA . GLY A 1 107 ? -4.175 -1.717 6.867 1.00 57.09 107 GLY A CA 1
ATOM 891 C C . GLY A 1 107 ? -3.133 -1.835 7.992 1.00 57.09 107 GLY A C 1
ATOM 892 O O . GLY A 1 107 ? -3.441 -1.516 9.133 1.00 57.09 107 GLY A O 1
ATOM 893 N N . ASN A 1 108 ? -1.914 -2.287 7.690 1.00 70.31 108 ASN A N 1
ATOM 894 C CA . ASN A 1 108 ? -0.785 -2.413 8.607 1.00 70.31 108 ASN A CA 1
ATOM 895 C C . ASN A 1 108 ? 0.350 -1.417 8.238 1.00 70.31 108 ASN A C 1
ATOM 897 O O . ASN A 1 108 ? 1.540 -1.729 8.371 1.00 70.31 108 ASN A O 1
ATOM 901 N N . ASN A 1 109 ? -0.025 -0.224 7.764 1.00 68.75 109 ASN A N 1
ATOM 902 C CA . ASN A 1 109 ? 0.831 0.924 7.430 1.00 68.75 109 ASN A CA 1
ATOM 903 C C . ASN A 1 109 ? 1.954 0.626 6.412 1.00 68.75 109 ASN A C 1
ATOM 905 O O . ASN A 1 109 ? 3.016 1.246 6.434 1.00 68.75 109 ASN A O 1
ATOM 909 N N . GLY A 1 110 ? 1.756 -0.344 5.520 1.00 64.31 110 GLY A N 1
ATOM 910 C CA . GLY A 1 110 ? 2.668 -0.637 4.416 1.00 64.31 110 GLY A CA 1
ATOM 911 C C . GLY A 1 110 ? 2.230 -0.031 3.098 1.00 64.31 110 GLY A C 1
ATOM 912 O O . GLY A 1 110 ? 1.100 -0.238 2.684 1.00 64.31 110 GLY A O 1
ATOM 913 N N . LEU A 1 111 ? 3.147 0.608 2.374 1.00 67.19 111 LEU A N 1
ATOM 914 C CA . LEU A 1 111 ? 2.860 1.105 1.029 1.00 67.19 111 LEU A CA 1
ATOM 915 C C . LEU A 1 111 ? 2.385 -0.014 0.076 1.00 67.19 111 LEU A C 1
ATOM 917 O O . LEU A 1 111 ? 3.108 -0.991 -0.149 1.00 67.19 111 LEU A O 1
ATOM 921 N N . PHE A 1 112 ? 1.227 0.176 -0.543 1.00 63.22 112 PHE A N 1
ATOM 922 C CA . PHE A 1 112 ? 0.626 -0.646 -1.589 1.00 63.22 112 PHE A CA 1
ATOM 923 C C . PHE A 1 112 ? 0.476 0.220 -2.854 1.00 63.22 112 PHE A C 1
ATOM 925 O O . PHE A 1 112 ? -0.246 1.217 -2.816 1.00 63.22 112 PHE A O 1
ATOM 932 N N . PRO A 1 113 ? 1.133 -0.109 -3.977 1.00 66.38 113 PRO A N 1
ATOM 933 C CA . PRO A 1 113 ? 0.983 0.649 -5.214 1.00 66.38 113 PRO A CA 1
ATOM 934 C C . PRO A 1 113 ? -0.333 0.302 -5.911 1.00 66.38 113 PRO A C 1
ATOM 936 O O . PRO A 1 113 ? -0.659 -0.871 -6.060 1.00 66.38 113 PRO A O 1
ATOM 939 N N . VAL A 1 114 ? -1.069 1.333 -6.324 1.00 66.75 114 VAL A N 1
ATOM 940 C CA . VAL A 1 114 ? -2.394 1.230 -6.953 1.00 66.75 114 VAL A CA 1
ATOM 941 C C . VAL A 1 114 ? -2.304 1.457 -8.459 1.00 66.75 114 VAL A C 1
ATOM 943 O O . VAL A 1 114 ? -2.869 0.676 -9.215 1.00 66.75 114 VAL A O 1
ATOM 946 N N . ALA A 1 115 ? -1.545 2.464 -8.901 1.00 70.12 115 ALA A N 1
ATOM 947 C CA . ALA A 1 115 ? -1.243 2.681 -10.314 1.00 70.12 115 ALA A CA 1
ATOM 948 C C . ALA A 1 115 ? 0.139 3.326 -10.507 1.00 70.12 115 ALA A C 1
ATOM 950 O O . ALA A 1 115 ? 0.742 3.862 -9.574 1.00 70.12 115 ALA A O 1
ATOM 951 N N . PHE A 1 116 ? 0.632 3.281 -11.740 1.00 76.31 116 PHE A N 1
ATOM 952 C CA . PHE A 1 116 ? 1.766 4.068 -12.212 1.00 76.31 116 PHE A CA 1
ATOM 953 C C . PHE A 1 116 ? 1.571 4.390 -13.698 1.00 76.31 116 PHE A C 1
ATOM 955 O O . PHE A 1 116 ? 0.982 3.604 -14.436 1.00 76.31 116 PHE A O 1
ATOM 962 N N . GLY A 1 117 ? 2.071 5.543 -14.125 1.00 77.25 117 GLY A N 1
ATOM 963 C CA . GLY A 1 117 ? 2.059 6.026 -15.503 1.00 77.25 117 GLY A CA 1
ATOM 964 C C . GLY A 1 117 ? 3.418 6.619 -15.860 1.00 77.25 117 GLY A C 1
ATOM 965 O O . GLY A 1 117 ? 4.271 6.802 -14.989 1.00 77.25 117 GLY A O 1
ATOM 966 N N . ILE A 1 118 ? 3.657 6.890 -17.141 1.00 79.50 118 ILE A N 1
ATOM 967 C CA . ILE A 1 118 ? 4.914 7.481 -17.610 1.00 79.50 118 ILE A CA 1
ATOM 968 C C . ILE A 1 118 ? 4.592 8.544 -18.653 1.00 79.50 118 ILE A C 1
ATOM 970 O O . ILE A 1 118 ? 3.913 8.250 -19.631 1.00 79.50 118 ILE A O 1
ATOM 974 N N . ALA A 1 119 ? 5.092 9.757 -18.432 1.00 80.62 119 ALA A N 1
ATOM 975 C CA . ALA A 1 119 ? 4.853 10.922 -19.275 1.00 80.62 119 ALA A CA 1
ATOM 976 C C . ALA A 1 119 ? 6.166 11.627 -19.658 1.00 80.62 119 ALA A C 1
ATOM 978 O O . ALA A 1 119 ? 7.223 11.356 -19.083 1.00 80.62 119 ALA A O 1
ATOM 979 N N . GLU A 1 120 ? 6.115 12.541 -20.628 1.00 75.00 120 GLU A N 1
ATOM 980 C CA . GLU A 1 120 ? 7.307 13.177 -21.215 1.00 75.00 120 GLU A CA 1
ATOM 981 C C . GLU A 1 120 ? 7.953 14.257 -20.329 1.00 75.00 120 GLU A C 1
ATOM 983 O O . GLU A 1 120 ? 9.155 14.517 -20.439 1.00 75.00 120 GLU A O 1
ATOM 988 N N . SER A 1 121 ? 7.192 14.881 -19.424 1.00 78.31 121 SER A N 1
ATOM 989 C CA . SER A 1 121 ? 7.702 15.892 -18.486 1.00 78.31 121 SER A CA 1
ATOM 990 C C . SER A 1 121 ? 6.801 16.052 -17.257 1.00 78.31 121 SER A C 1
ATOM 992 O O . SER A 1 121 ? 5.666 15.585 -17.251 1.00 78.31 121 SER A O 1
ATOM 994 N N . GLU A 1 122 ? 7.291 16.715 -16.203 1.00 79.50 122 GLU A N 1
ATOM 995 C CA . GLU A 1 122 ? 6.458 17.066 -15.044 1.00 79.50 122 GLU A CA 1
ATOM 996 C C . GLU A 1 122 ? 5.717 18.379 -15.326 1.00 79.50 122 GLU A C 1
ATOM 998 O O . GLU A 1 122 ? 6.135 19.458 -14.907 1.00 79.50 122 GLU A O 1
ATOM 1003 N N . ASN A 1 123 ? 4.644 18.288 -16.113 1.00 78.56 123 ASN A N 1
ATOM 1004 C CA . ASN A 1 123 ? 3.787 19.414 -16.480 1.00 78.56 123 ASN A CA 1
ATOM 1005 C C . ASN A 1 123 ? 2.315 19.146 -16.120 1.00 78.56 123 ASN A C 1
ATOM 1007 O O . ASN A 1 123 ? 1.934 18.022 -15.777 1.00 78.56 123 ASN A O 1
ATOM 1011 N N . SER A 1 124 ? 1.490 20.194 -16.181 1.00 71.19 124 SER A N 1
ATOM 1012 C CA . SER A 1 124 ? 0.067 20.113 -15.838 1.00 71.19 124 SER A CA 1
ATOM 1013 C C . SER A 1 124 ? -0.680 19.093 -16.692 1.00 71.19 124 SER A C 1
ATOM 1015 O O . SER A 1 124 ? -1.466 18.333 -16.147 1.00 71.19 124 SER A O 1
ATOM 1017 N N . ASP A 1 125 ? -0.402 19.025 -17.994 1.00 75.75 125 ASP A N 1
ATOM 1018 C CA . ASP A 1 125 ? -1.114 18.143 -18.929 1.00 75.75 125 ASP A CA 1
ATOM 1019 C C . ASP A 1 125 ? -0.835 16.659 -18.638 1.00 75.75 125 ASP A C 1
ATOM 1021 O O . ASP A 1 125 ? -1.748 15.838 -18.631 1.00 75.75 125 ASP A O 1
ATOM 1025 N N . SER A 1 126 ? 0.416 16.325 -18.300 1.00 81.25 126 SER A N 1
ATOM 1026 C CA . SER A 1 126 ? 0.823 14.978 -17.877 1.00 81.25 126 SER A CA 1
ATOM 1027 C C . SER A 1 126 ? 0.190 14.590 -16.542 1.00 81.25 126 SER A C 1
ATOM 1029 O O . SER A 1 126 ? -0.260 13.456 -16.375 1.00 81.25 126 SER A O 1
ATOM 1031 N N . TRP A 1 127 ? 0.125 15.529 -15.590 1.00 73.56 127 TRP A N 1
ATOM 1032 C CA . TRP A 1 127 ? -0.563 15.301 -14.320 1.00 73.56 127 TRP A CA 1
ATOM 1033 C C . TRP A 1 127 ? -2.074 15.176 -14.506 1.00 73.56 127 TRP A C 1
ATOM 1035 O O . TRP A 1 127 ? -2.658 14.308 -13.874 1.00 73.56 127 TRP A O 1
ATOM 1045 N N . ILE A 1 128 ? -2.699 15.962 -15.387 1.00 74.06 128 ILE A N 1
ATOM 1046 C CA . ILE A 1 128 ? -4.121 15.841 -15.737 1.00 74.06 128 ILE A CA 1
ATOM 1047 C C . ILE A 1 128 ? -4.388 14.467 -16.353 1.00 74.06 128 ILE A C 1
ATOM 1049 O O . ILE A 1 128 ? -5.222 13.747 -15.822 1.00 74.06 128 ILE A O 1
ATOM 1053 N N . TRP A 1 129 ? -3.624 14.044 -17.364 1.00 82.44 129 TRP A N 1
ATOM 1054 C CA . TRP A 1 129 ? -3.742 12.709 -17.966 1.00 82.44 129 TRP A CA 1
ATOM 1055 C C . TRP A 1 129 ? -3.634 11.579 -16.927 1.00 82.44 129 TRP A C 1
ATOM 1057 O O . TRP A 1 129 ? -4.497 10.699 -16.861 1.00 82.44 129 TRP A O 1
ATOM 1067 N N . PHE A 1 130 ? -2.604 11.615 -16.074 1.00 79.31 130 PHE A N 1
ATOM 1068 C CA . PHE A 1 130 ? -2.411 10.595 -15.042 1.00 79.31 130 PHE A CA 1
ATOM 1069 C C . PHE A 1 130 ? -3.519 10.634 -13.981 1.00 79.31 130 PHE A C 1
ATOM 1071 O O . PHE A 1 130 ? -3.985 9.585 -13.536 1.00 79.31 130 PHE A O 1
ATOM 1078 N N . LEU A 1 131 ? -3.976 11.830 -13.600 1.00 66.88 131 LEU A N 1
ATOM 1079 C CA . LEU A 1 131 ? -5.078 12.022 -12.660 1.00 66.88 131 LEU A CA 1
ATOM 1080 C C . LEU A 1 131 ? -6.433 11.645 -13.250 1.00 66.88 131 LEU A C 1
ATOM 1082 O O . LEU A 1 131 ? -7.284 11.216 -12.487 1.00 66.88 131 LEU A O 1
ATOM 1086 N N . GLU A 1 132 ? -6.660 11.764 -14.555 1.00 66.81 132 GLU A N 1
ATOM 1087 C CA . GLU A 1 132 ? -7.903 11.338 -15.204 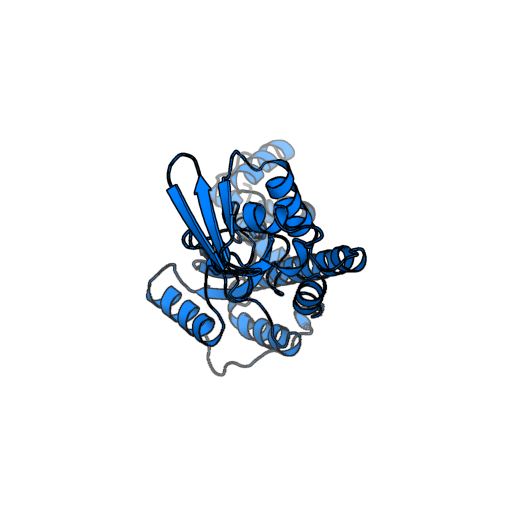1.00 66.81 132 GLU A CA 1
ATOM 1088 C C . GLU A 1 132 ? -7.991 9.810 -15.247 1.00 66.81 132 GLU A C 1
ATOM 1090 O O . GLU A 1 132 ? -8.964 9.252 -14.738 1.00 66.81 132 GLU A O 1
ATOM 1095 N N . ALA A 1 133 ? -6.927 9.129 -15.686 1.00 68.50 133 ALA A N 1
ATOM 1096 C CA . ALA A 1 133 ? -6.824 7.669 -15.604 1.00 68.50 133 ALA A CA 1
ATOM 1097 C C . ALA A 1 133 ? -6.918 7.147 -14.149 1.00 68.50 133 ALA A C 1
ATOM 1099 O O . ALA A 1 133 ? -7.524 6.108 -13.874 1.00 68.50 133 ALA A O 1
ATOM 1100 N N . LEU A 1 134 ? -6.360 7.884 -13.180 1.00 65.94 134 LEU A N 1
ATOM 1101 C CA . LEU A 1 134 ? -6.476 7.551 -11.758 1.00 65.94 134 LEU A CA 1
ATOM 1102 C C . LEU A 1 134 ? -7.851 7.907 -11.163 1.00 65.94 134 LEU A C 1
ATOM 1104 O O . LEU A 1 134 ? -8.289 7.247 -10.226 1.00 65.94 134 LEU A O 1
ATOM 1108 N N . LYS A 1 135 ? -8.562 8.902 -11.697 1.00 54.50 135 LYS A N 1
ATOM 1109 C CA . LYS A 1 135 ? -9.901 9.339 -11.256 1.00 54.50 135 LYS A CA 1
ATOM 1110 C C . LYS A 1 135 ? -11.004 8.394 -11.724 1.00 54.50 135 LYS A C 1
ATOM 1112 O O . LYS A 1 135 ? -11.991 8.243 -11.010 1.00 54.50 135 LYS A O 1
ATOM 1117 N N . GLU A 1 136 ? -10.815 7.714 -12.855 1.00 55.56 136 GLU A N 1
ATOM 1118 C CA . GLU A 1 136 ? -11.583 6.505 -13.192 1.00 55.56 136 GLU A CA 1
ATOM 1119 C C . GLU A 1 136 ? -11.308 5.346 -12.210 1.00 55.56 136 GLU A C 1
ATOM 1121 O O . GLU A 1 136 ? -12.081 4.392 -12.149 1.00 55.56 136 GLU A O 1
ATOM 1126 N N . SER A 1 137 ? -10.235 5.445 -11.410 1.00 47.00 137 SER A N 1
ATOM 1127 C CA . SER A 1 137 ? -9.794 4.439 -10.439 1.00 47.00 137 SER A CA 1
ATOM 1128 C C . SER A 1 137 ? -10.159 4.782 -8.971 1.00 47.00 137 SER A C 1
ATOM 1130 O O . SER A 1 137 ? -11.156 4.262 -8.475 1.00 47.00 137 SER A O 1
ATOM 1132 N N . ILE A 1 138 ? -9.350 5.554 -8.215 1.00 39.72 138 ILE A N 1
ATOM 1133 C CA . ILE A 1 138 ? -9.527 5.811 -6.757 1.00 39.72 138 ILE A CA 1
ATOM 1134 C C . ILE A 1 138 ? -8.783 7.091 -6.234 1.00 39.72 138 ILE A C 1
ATOM 1136 O O . ILE A 1 138 ? -8.051 7.728 -6.983 1.00 39.72 138 ILE A O 1
ATOM 1140 N N . GLN A 1 139 ? -8.976 7.495 -4.956 1.00 42.34 139 GLN A N 1
ATOM 1141 C CA . GLN A 1 139 ? -8.586 8.811 -4.355 1.00 42.34 139 GLN A CA 1
ATOM 1142 C C . GLN A 1 139 ? -7.388 8.792 -3.345 1.00 42.34 139 GLN A C 1
ATOM 1144 O O . GLN A 1 139 ? -7.011 7.722 -2.873 1.00 42.34 139 GLN A O 1
ATOM 1149 N N . THR A 1 140 ? -6.780 9.962 -3.034 1.00 45.75 140 THR A N 1
ATOM 1150 C CA . THR A 1 140 ? -5.411 10.193 -2.448 1.00 45.75 140 THR A CA 1
ATOM 1151 C C . THR A 1 140 ? -5.302 10.239 -0.894 1.00 45.75 140 THR A C 1
ATOM 1153 O O . THR A 1 140 ? -6.395 10.185 -0.333 1.00 45.75 140 THR A O 1
ATOM 1156 N N . PRO A 1 141 ? -4.148 10.256 -0.121 1.00 48.62 141 PRO A N 1
ATOM 1157 C CA . PRO A 1 141 ? -2.690 10.614 -0.341 1.00 48.62 141 PRO A CA 1
ATOM 1158 C C . PRO A 1 141 ? -1.630 9.600 0.298 1.00 48.62 141 PRO A C 1
ATOM 1160 O O . PRO A 1 141 ? -2.068 8.525 0.707 1.00 48.62 141 PRO A O 1
ATOM 1163 N N . GLU A 1 142 ? -0.274 9.723 0.492 1.00 48.41 142 GLU A N 1
ATOM 1164 C CA . GLU A 1 142 ? 0.891 10.528 -0.042 1.00 48.41 142 GLU A CA 1
ATOM 1165 C C . GLU A 1 142 ? 2.320 9.848 0.040 1.00 48.41 142 GLU A C 1
ATOM 1167 O O . GLU A 1 142 ? 2.523 8.813 0.681 1.00 48.41 142 GLU A O 1
ATOM 1172 N N . GLU A 1 143 ? 3.318 10.469 -0.624 1.00 46.50 143 GLU A N 1
ATOM 1173 C CA . GLU A 1 143 ? 4.808 10.480 -0.442 1.00 46.50 143 GLU A CA 1
ATOM 1174 C C . GLU A 1 143 ? 5.765 9.271 -0.677 1.00 46.50 143 GLU A C 1
ATOM 1176 O O . GLU A 1 143 ? 6.926 9.509 -1.017 1.00 46.50 143 GLU A O 1
ATOM 1181 N N . SER A 1 144 ? 5.423 7.991 -0.467 1.00 61.91 144 SER A N 1
ATOM 1182 C CA . SER A 1 144 ? 6.494 6.982 -0.183 1.00 61.91 144 SER A CA 1
ATOM 1183 C C . SER A 1 144 ? 7.084 6.127 -1.340 1.00 61.91 144 SER A C 1
ATOM 1185 O O . SER A 1 144 ? 7.849 5.189 -1.075 1.00 61.91 144 SER A O 1
ATOM 1187 N N . PHE A 1 145 ? 6.815 6.417 -2.622 1.00 64.12 145 PHE A N 1
ATOM 1188 C CA . PHE A 1 145 ? 7.249 5.559 -3.749 1.00 64.12 145 PHE A CA 1
ATOM 1189 C C . PHE A 1 145 ? 8.682 5.826 -4.261 1.00 64.12 145 PHE A C 1
ATOM 1191 O O . PHE A 1 145 ? 9.449 4.879 -4.475 1.00 64.12 145 PHE A O 1
ATOM 1198 N N . ASN A 1 146 ? 9.085 7.091 -4.411 1.00 61.19 146 ASN A N 1
ATOM 1199 C CA . ASN A 1 146 ? 10.332 7.538 -5.051 1.00 61.19 146 ASN A CA 1
ATOM 1200 C C . ASN A 1 146 ? 11.604 6.916 -4.443 1.00 61.19 146 ASN A C 1
ATOM 1202 O O . ASN A 1 146 ? 12.593 6.655 -5.141 1.00 61.19 146 ASN A O 1
ATOM 1206 N N . ALA A 1 147 ? 11.585 6.663 -3.131 1.00 65.06 147 ALA A N 1
ATOM 1207 C CA . ALA A 1 147 ? 12.670 6.004 -2.408 1.00 65.06 147 ALA A CA 1
ATOM 1208 C C . ALA A 1 147 ? 12.763 4.500 -2.733 1.00 65.06 147 ALA A C 1
ATOM 1210 O O . ALA A 1 147 ? 13.859 3.967 -2.922 1.00 65.06 147 ALA A O 1
ATOM 1211 N N . TRP A 1 148 ? 11.621 3.815 -2.849 1.00 65.06 148 TRP A N 1
ATOM 1212 C CA . TRP A 1 148 ? 11.520 2.357 -2.990 1.00 65.06 148 TRP A CA 1
ATOM 1213 C C . TRP A 1 148 ? 12.017 1.832 -4.347 1.00 65.06 148 TRP A C 1
ATOM 1215 O O . TRP A 1 148 ? 12.576 0.731 -4.435 1.00 65.06 148 TRP A O 1
ATOM 1225 N N . ILE A 1 149 ? 11.860 2.642 -5.397 1.00 68.25 149 ILE A N 1
ATOM 1226 C CA . ILE A 1 149 ? 12.325 2.348 -6.762 1.00 68.25 149 ILE A CA 1
ATOM 1227 C C . ILE A 1 149 ? 13.702 2.948 -7.081 1.00 68.25 149 ILE A C 1
ATOM 1229 O O . ILE A 1 149 ? 14.166 2.862 -8.217 1.00 68.25 149 ILE A O 1
ATOM 1233 N N . SER A 1 150 ? 14.359 3.589 -6.109 1.00 69.75 150 SER A N 1
ATOM 1234 C CA . SER A 1 150 ? 15.476 4.512 -6.359 1.00 69.75 150 SER A CA 1
ATOM 1235 C C . SER A 1 150 ? 16.658 3.908 -7.136 1.00 69.75 150 SER A C 1
ATOM 1237 O O . SER A 1 150 ? 17.246 4.600 -7.972 1.00 69.75 150 SER A O 1
ATOM 1239 N N . GLU A 1 151 ? 16.931 2.619 -6.921 1.00 71.06 151 GLU A N 1
ATOM 1240 C CA . GLU A 1 151 ? 17.942 1.775 -7.582 1.00 71.06 151 GLU A CA 1
ATOM 1241 C C . GLU A 1 151 ? 17.566 1.268 -8.992 1.00 71.06 151 GLU A C 1
ATOM 1243 O O . GLU A 1 151 ? 18.332 0.529 -9.604 1.00 71.06 151 GLU A O 1
ATOM 1248 N N . ALA A 1 152 ? 16.389 1.621 -9.514 1.00 71.69 152 ALA A N 1
ATOM 1249 C CA . ALA A 1 152 ? 15.916 1.201 -10.837 1.00 71.69 152 ALA A CA 1
ATOM 1250 C C . ALA A 1 152 ? 15.782 2.368 -11.835 1.00 71.69 152 ALA A C 1
ATOM 1252 O O . ALA A 1 152 ? 15.779 2.142 -13.043 1.00 71.69 152 ALA A O 1
ATOM 1253 N N . ARG A 1 153 ? 15.749 3.623 -11.353 1.00 70.75 153 ARG A N 1
ATOM 1254 C CA . ARG A 1 153 ? 15.435 4.874 -12.099 1.00 70.75 153 ARG A CA 1
ATOM 1255 C C . ARG A 1 153 ? 16.381 5.266 -13.254 1.00 70.75 153 ARG A C 1
ATOM 1257 O O . ARG A 1 153 ? 16.298 6.371 -13.785 1.00 70.75 153 ARG A O 1
ATOM 1264 N N . HIS A 1 154 ? 17.336 4.408 -13.586 1.00 69.50 154 HIS A N 1
ATOM 1265 C CA . HIS A 1 154 ? 18.354 4.587 -14.627 1.00 69.50 154 HIS A CA 1
ATOM 1266 C C . HIS A 1 154 ? 18.353 3.448 -15.665 1.00 69.50 154 HIS A C 1
ATOM 1268 O O . HIS A 1 154 ? 19.176 3.464 -16.582 1.00 69.50 154 HIS A O 1
ATOM 1274 N N . ARG A 1 155 ? 17.521 2.417 -15.462 1.00 71.62 155 ARG A N 1
ATOM 1275 C CA . ARG A 1 155 ? 17.336 1.290 -16.383 1.00 71.62 155 ARG A CA 1
ATOM 1276 C C . ARG A 1 155 ? 16.419 1.719 -17.538 1.00 71.62 155 ARG A C 1
ATOM 1278 O O . ARG A 1 155 ? 15.763 2.755 -17.411 1.00 71.62 155 ARG A O 1
ATOM 1285 N N . PRO A 1 156 ? 16.334 0.955 -18.643 1.00 76.19 156 PRO A N 1
ATOM 1286 C CA . PRO A 1 156 ? 15.294 1.179 -19.637 1.00 76.19 156 PRO A CA 1
ATOM 1287 C C . PRO A 1 156 ? 13.889 1.148 -19.051 1.00 76.19 156 PRO A C 1
ATOM 1289 O O . PRO A 1 156 ? 13.662 0.500 -18.031 1.00 76.19 156 PRO A O 1
ATOM 1292 N N . VAL A 1 157 ? 12.942 1.813 -19.712 1.00 71.31 157 VAL A N 1
ATOM 1293 C CA . VAL A 1 157 ? 11.580 1.969 -19.189 1.00 71.31 157 VAL A CA 1
ATOM 1294 C C . VAL A 1 157 ? 10.904 0.622 -18.876 1.00 71.31 157 VAL A C 1
ATOM 1296 O O . VAL A 1 157 ? 10.407 0.447 -17.767 1.00 71.31 157 VAL A O 1
ATOM 1299 N N . LEU A 1 158 ? 11.028 -0.385 -19.751 1.00 75.38 158 LEU A N 1
ATOM 1300 C CA . LEU A 1 158 ? 10.550 -1.757 -19.491 1.00 75.38 158 LEU A CA 1
ATOM 1301 C C . LEU A 1 158 ? 11.248 -2.446 -18.310 1.00 75.38 158 LEU A C 1
ATOM 1303 O O . LEU A 1 158 ? 10.632 -3.242 -17.613 1.00 75.38 158 LEU A O 1
ATOM 1307 N N . ASP A 1 159 ? 12.539 -2.186 -18.101 1.00 77.12 159 ASP A N 1
ATOM 1308 C CA . ASP A 1 159 ? 13.320 -2.798 -17.018 1.00 77.12 159 ASP A CA 1
ATOM 1309 C C . ASP A 1 159 ? 13.019 -2.142 -15.673 1.00 77.12 159 ASP A C 1
ATOM 1311 O O . ASP A 1 159 ? 13.036 -2.808 -14.642 1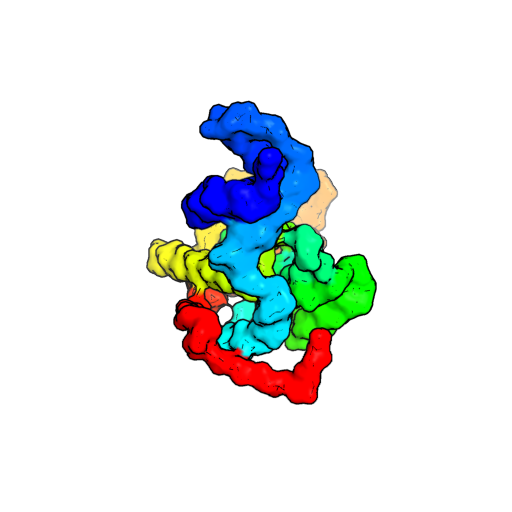.00 77.12 159 ASP A O 1
ATOM 1315 N N . LEU A 1 160 ? 12.740 -0.838 -15.671 1.00 76.44 160 LEU A N 1
ATOM 1316 C CA . LEU A 1 160 ? 12.195 -0.138 -14.517 1.00 76.44 160 LEU A CA 1
ATOM 1317 C C . LEU A 1 160 ? 10.798 -0.683 -14.188 1.00 76.44 160 LEU A C 1
ATOM 1319 O O . LEU A 1 160 ? 10.554 -1.030 -13.037 1.00 76.44 160 LEU A O 1
ATOM 1323 N N . LEU A 1 161 ? 9.924 -0.823 -15.188 1.00 74.56 161 LEU A N 1
ATOM 1324 C CA . LEU A 1 161 ? 8.574 -1.371 -15.034 1.00 74.56 161 LEU A CA 1
ATOM 1325 C C . LEU A 1 161 ? 8.572 -2.828 -14.545 1.00 74.56 161 LEU A C 1
ATOM 1327 O O . LEU A 1 161 ? 7.841 -3.151 -13.608 1.00 74.56 161 LEU A O 1
ATOM 1331 N N . ASP A 1 162 ? 9.429 -3.701 -15.084 1.00 79.56 162 ASP A N 1
ATOM 1332 C CA . ASP A 1 162 ? 9.533 -5.078 -14.596 1.00 79.56 162 ASP A CA 1
ATOM 1333 C C . ASP A 1 162 ? 10.190 -5.157 -13.208 1.00 79.56 162 ASP A C 1
ATOM 1335 O O . ASP A 1 162 ? 9.709 -5.901 -12.359 1.00 79.56 162 ASP A O 1
ATOM 1339 N N . VAL A 1 163 ? 11.211 -4.345 -12.898 1.00 77.75 163 VAL A N 1
ATOM 1340 C CA . VAL A 1 163 ? 11.759 -4.272 -11.527 1.00 77.75 163 VAL A CA 1
ATOM 1341 C C . VAL A 1 163 ? 10.717 -3.745 -10.537 1.00 77.75 163 VAL A C 1
ATOM 1343 O O . VAL A 1 163 ? 10.651 -4.241 -9.411 1.00 77.75 163 VAL A O 1
ATOM 1346 N N . VAL A 1 164 ? 9.863 -2.797 -10.937 1.00 72.81 164 VAL A N 1
ATOM 1347 C CA . VAL A 1 164 ? 8.690 -2.382 -10.154 1.00 72.81 164 VAL A CA 1
ATOM 1348 C C . VAL A 1 164 ? 7.755 -3.576 -9.963 1.00 72.81 164 VAL A C 1
ATOM 1350 O O . VAL A 1 164 ? 7.535 -3.969 -8.821 1.00 72.81 164 VAL A O 1
ATOM 1353 N N . ARG A 1 165 ? 7.288 -4.238 -11.029 1.00 80.62 165 ARG A N 1
ATOM 1354 C CA . ARG A 1 165 ? 6.418 -5.428 -10.948 1.00 80.62 165 ARG A CA 1
ATOM 1355 C C . ARG A 1 165 ? 6.998 -6.517 -10.036 1.00 80.62 165 ARG A C 1
ATOM 1357 O O . ARG A 1 165 ? 6.282 -7.017 -9.171 1.00 80.62 165 ARG A O 1
ATOM 1364 N N . GLN A 1 166 ? 8.283 -6.850 -10.170 1.00 78.75 166 GLN A N 1
ATOM 1365 C CA . GLN A 1 166 ? 8.989 -7.809 -9.312 1.00 78.75 166 GLN A CA 1
ATOM 1366 C C . GLN A 1 166 ? 8.983 -7.366 -7.841 1.00 78.75 166 GLN A C 1
ATOM 1368 O O . GLN A 1 166 ? 8.629 -8.156 -6.963 1.00 78.75 166 GLN A O 1
ATOM 1373 N N . LYS A 1 167 ? 9.310 -6.097 -7.557 1.00 76.94 167 LYS A N 1
ATOM 1374 C CA . LYS A 1 167 ? 9.253 -5.525 -6.202 1.00 76.94 167 LYS A CA 1
ATOM 1375 C C . LYS A 1 167 ? 7.839 -5.585 -5.617 1.00 76.94 167 LYS A C 1
ATOM 1377 O O . LYS A 1 167 ? 7.703 -5.910 -4.437 1.00 76.94 167 LYS A O 1
ATOM 1382 N N . ILE A 1 168 ? 6.791 -5.320 -6.406 1.00 73.06 168 ILE A N 1
ATOM 1383 C CA . ILE A 1 168 ? 5.395 -5.446 -5.954 1.00 73.06 168 ILE A CA 1
ATOM 1384 C C . ILE A 1 168 ? 5.066 -6.917 -5.677 1.00 73.06 168 ILE A C 1
ATOM 1386 O O . ILE A 1 168 ? 4.636 -7.233 -4.573 1.00 73.06 168 ILE A O 1
ATOM 1390 N N . MET A 1 169 ? 5.340 -7.824 -6.616 1.00 77.69 169 MET A N 1
ATOM 1391 C CA . MET A 1 169 ? 5.118 -9.273 -6.495 1.00 77.69 169 MET A CA 1
ATOM 1392 C C . MET A 1 169 ? 5.755 -9.854 -5.220 1.00 77.69 169 MET A C 1
ATOM 1394 O O . MET A 1 169 ? 5.076 -10.503 -4.423 1.00 77.69 169 MET A O 1
ATOM 1398 N N . MET A 1 170 ? 7.033 -9.548 -4.965 1.00 78.94 170 MET A N 1
ATOM 1399 C CA . MET A 1 170 ? 7.738 -9.959 -3.743 1.00 78.94 170 MET A CA 1
ATOM 1400 C C . MET A 1 170 ? 7.110 -9.365 -2.473 1.00 78.94 170 MET A C 1
ATOM 1402 O O . MET A 1 170 ? 7.050 -10.034 -1.441 1.00 78.94 170 MET A O 1
ATOM 1406 N N . LYS A 1 171 ? 6.626 -8.118 -2.532 1.00 78.94 171 LYS A N 1
ATOM 1407 C CA . LYS A 1 171 ? 5.980 -7.434 -1.402 1.00 78.94 171 LYS A CA 1
ATOM 1408 C C . LYS A 1 171 ? 4.607 -8.027 -1.084 1.00 78.94 171 LYS A C 1
ATOM 1410 O O . LYS A 1 171 ? 4.339 -8.286 0.086 1.00 78.94 171 LYS A O 1
ATOM 1415 N N . MET A 1 172 ? 3.780 -8.286 -2.100 1.00 78.38 172 MET A N 1
ATOM 1416 C CA . MET A 1 172 ? 2.474 -8.948 -1.972 1.00 78.38 172 MET A CA 1
ATOM 1417 C C . MET A 1 172 ? 2.629 -10.309 -1.280 1.00 78.38 172 MET A C 1
ATOM 1419 O O . MET A 1 172 ? 1.962 -10.586 -0.284 1.00 78.38 172 MET A O 1
ATOM 1423 N N . GLU A 1 173 ? 3.588 -11.119 -1.736 1.00 84.25 173 GLU A N 1
ATOM 1424 C CA . GLU A 1 173 ? 3.868 -12.433 -1.152 1.00 84.25 173 GLU A CA 1
ATOM 1425 C C . GLU A 1 173 ? 4.429 -12.342 0.277 1.00 84.25 173 GLU A C 1
ATOM 1427 O O . GLU A 1 173 ? 4.011 -13.089 1.166 1.00 84.25 173 GLU A O 1
ATOM 1432 N N . ALA A 1 174 ? 5.319 -11.383 0.554 1.00 81.94 174 ALA A N 1
ATOM 1433 C CA . ALA A 1 174 ? 5.777 -11.123 1.917 1.00 81.94 174 ALA A CA 1
ATOM 1434 C C . ALA A 1 174 ? 4.607 -10.742 2.846 1.00 81.94 174 ALA A C 1
ATOM 1436 O O . ALA A 1 174 ? 4.529 -11.248 3.969 1.00 81.94 174 ALA A O 1
ATOM 1437 N N . ARG A 1 175 ? 3.659 -9.914 2.379 1.00 83.94 175 ARG A N 1
ATOM 1438 C CA . ARG A 1 175 ? 2.453 -9.559 3.143 1.00 83.94 175 ARG A CA 1
ATOM 1439 C C . ARG A 1 175 ? 1.520 -10.747 3.362 1.00 83.94 175 ARG A C 1
ATOM 1441 O O . ARG A 1 175 ? 1.076 -10.928 4.496 1.00 83.94 175 ARG A O 1
ATOM 1448 N N . ARG A 1 176 ? 1.303 -11.612 2.363 1.00 88.44 176 ARG A N 1
ATOM 1449 C CA . ARG A 1 176 ? 0.580 -12.885 2.549 1.00 88.44 176 ARG A CA 1
ATOM 1450 C C . ARG A 1 176 ? 1.229 -13.758 3.620 1.00 88.44 176 ARG A C 1
ATOM 1452 O O . ARG A 1 176 ? 0.548 -14.166 4.559 1.00 88.44 176 ARG A O 1
ATOM 1459 N N . ARG A 1 177 ? 2.547 -13.990 3.550 1.00 90.44 177 ARG A N 1
ATOM 1460 C CA . ARG A 1 177 ? 3.285 -14.806 4.539 1.00 90.44 177 ARG A CA 1
ATOM 1461 C C . ARG A 1 177 ? 3.252 -14.228 5.952 1.00 90.44 177 ARG A C 1
ATOM 1463 O O . ARG A 1 177 ? 3.235 -14.996 6.913 1.00 90.44 177 ARG A O 1
ATOM 1470 N N . MET A 1 178 ? 3.229 -12.902 6.092 1.00 88.06 178 MET A N 1
ATOM 1471 C CA . MET A 1 178 ? 3.007 -12.235 7.378 1.00 88.06 178 MET A CA 1
ATOM 1472 C C . MET A 1 178 ? 1.572 -12.475 7.873 1.00 88.06 178 MET A C 1
ATOM 1474 O O . MET A 1 178 ? 1.385 -13.030 8.955 1.00 88.06 178 MET A O 1
ATOM 1478 N N . ALA A 1 179 ? 0.566 -12.135 7.063 1.00 90.25 179 ALA A N 1
ATOM 1479 C CA . ALA A 1 179 ? -0.847 -12.216 7.433 1.00 90.25 179 ALA A CA 1
ATOM 1480 C C . ALA A 1 179 ? -1.338 -13.650 7.699 1.00 90.25 179 ALA A C 1
ATOM 1482 O O . ALA A 1 179 ? -2.212 -13.859 8.542 1.00 90.25 179 ALA A O 1
ATOM 1483 N N . ALA A 1 180 ? -0.759 -14.654 7.036 1.00 92.12 180 ALA A N 1
ATOM 1484 C CA . ALA A 1 180 ? -1.028 -16.070 7.289 1.00 92.12 180 ALA A CA 1
ATOM 1485 C C . ALA A 1 180 ? -0.703 -16.498 8.734 1.00 92.12 180 ALA A C 1
ATOM 1487 O O . ALA A 1 180 ? -1.334 -17.415 9.252 1.00 92.12 180 ALA A O 1
ATOM 1488 N N . ARG A 1 181 ? 0.244 -15.822 9.402 1.00 93.88 181 ARG A N 1
ATOM 1489 C CA . ARG A 1 181 ? 0.672 -16.119 10.782 1.00 93.88 181 ARG A CA 1
ATOM 1490 C C . ARG A 1 181 ? -0.105 -15.339 11.850 1.00 93.88 181 ARG A C 1
ATOM 1492 O O . ARG A 1 181 ? 0.039 -15.636 13.034 1.00 93.88 181 ARG A O 1
ATOM 1499 N N . TRP A 1 182 ? -0.879 -14.325 11.461 1.00 94.88 182 TRP A N 1
ATOM 1500 C CA . TRP A 1 182 ? -1.614 -13.470 12.398 1.00 94.88 182 TRP A CA 1
ATOM 1501 C C . TRP A 1 182 ? -2.863 -14.167 12.959 1.00 94.88 182 TRP A C 1
ATOM 1503 O O . TRP A 1 182 ? -3.516 -14.956 12.274 1.00 94.88 182 TRP A O 1
ATOM 1513 N N . LYS A 1 183 ? -3.194 -13.844 14.215 1.00 91.44 183 LYS A N 1
ATOM 1514 C CA . LYS A 1 183 ? -4.350 -14.343 14.978 1.00 91.44 183 LYS A CA 1
ATOM 1515 C C . LYS A 1 183 ? -5.100 -13.155 15.595 1.00 91.44 183 LYS A C 1
ATOM 1517 O O . LYS A 1 183 ? -4.476 -12.129 15.850 1.00 91.44 183 LYS A O 1
ATOM 1522 N N . GLY A 1 184 ? -6.389 -13.325 15.887 1.00 91.44 184 GLY A N 1
ATOM 1523 C CA . GLY A 1 184 ? -7.274 -12.253 16.366 1.00 91.44 184 GLY A CA 1
ATOM 1524 C C . GLY A 1 184 ? -8.125 -11.661 15.240 1.00 91.44 184 GLY A C 1
ATOM 1525 O O . GLY A 1 184 ? -8.203 -12.247 14.159 1.00 91.44 184 GLY A O 1
ATOM 1526 N N . ASN A 1 185 ? -8.766 -10.517 15.499 1.00 92.19 185 ASN A N 1
ATOM 1527 C CA . ASN A 1 185 ? -9.576 -9.811 14.504 1.00 92.19 185 ASN A CA 1
ATOM 1528 C C . ASN A 1 185 ? -8.761 -8.744 13.754 1.00 92.19 185 ASN A C 1
ATOM 1530 O O . ASN A 1 185 ? -8.751 -8.718 12.523 1.00 92.19 185 ASN A O 1
ATOM 1534 N N . LEU A 1 186 ? -8.059 -7.879 14.491 1.00 93.44 186 LEU A N 1
ATOM 1535 C CA . LEU A 1 186 ? -7.358 -6.715 13.942 1.00 93.44 186 LEU A CA 1
ATOM 1536 C C . LEU A 1 186 ? -5.889 -6.981 13.581 1.00 93.44 186 LEU A C 1
ATOM 1538 O O . LEU A 1 186 ? -5.244 -7.895 14.091 1.00 93.44 186 LEU A O 1
ATOM 1542 N N . VAL A 1 187 ? -5.340 -6.166 12.682 1.00 91.69 187 VAL A N 1
ATOM 1543 C CA . VAL A 1 187 ? -3.927 -6.235 12.278 1.00 91.69 187 VAL A CA 1
ATOM 1544 C C . VAL A 1 187 ? -2.977 -5.756 13.392 1.00 91.69 187 VAL A C 1
ATOM 1546 O O . VAL A 1 187 ? -3.334 -4.855 14.162 1.00 91.69 187 VAL A O 1
ATOM 1549 N N . PRO A 1 188 ? -1.747 -6.306 13.493 1.00 92.25 188 PRO A N 1
ATOM 1550 C CA . PRO A 1 188 ? -0.879 -6.085 14.652 1.00 92.25 188 PRO A CA 1
ATOM 1551 C C . PRO A 1 188 ? -0.543 -4.625 14.974 1.00 92.25 188 PRO A C 1
ATOM 1553 O O . PRO A 1 188 ? -0.433 -4.290 16.154 1.00 92.25 188 PRO A O 1
ATOM 1556 N N . VAL A 1 189 ? -0.387 -3.749 13.970 1.00 88.25 189 VAL A N 1
ATOM 1557 C CA . VAL A 1 189 ? -0.062 -2.334 14.234 1.00 88.25 189 VAL A CA 1
ATOM 1558 C C . VAL A 1 189 ? -1.199 -1.607 14.960 1.00 88.25 189 VAL A C 1
ATOM 1560 O O . VAL A 1 189 ? -0.928 -0.819 15.862 1.00 88.25 189 VAL A O 1
ATOM 1563 N N . VAL A 1 190 ? -2.460 -1.924 14.644 1.00 88.50 190 VAL A N 1
ATOM 1564 C CA . VAL A 1 190 ? -3.628 -1.282 15.266 1.00 88.50 190 VAL A CA 1
ATOM 1565 C C . VAL A 1 190 ? -3.932 -1.891 16.629 1.00 88.50 190 VAL A C 1
ATOM 1567 O O . VAL A 1 190 ? -4.195 -1.142 17.566 1.00 88.50 190 VAL A O 1
ATOM 1570 N N . ILE A 1 191 ? -3.769 -3.212 16.797 1.00 91.00 191 ILE A N 1
ATOM 1571 C CA . ILE A 1 191 ? -3.797 -3.844 18.130 1.00 91.00 191 ILE A CA 1
ATOM 1572 C C . ILE A 1 191 ? -2.771 -3.180 19.056 1.00 91.00 191 ILE A C 1
ATOM 1574 O O . ILE A 1 191 ? -3.091 -2.873 20.204 1.00 91.00 191 ILE A O 1
ATOM 1578 N N . LYS A 1 192 ? -1.546 -2.930 18.569 1.00 90.06 192 LYS A N 1
ATOM 1579 C CA . LYS A 1 192 ? -0.530 -2.218 19.348 1.00 90.06 192 LYS A CA 1
ATOM 1580 C C . LYS A 1 192 ? -0.957 -0.777 19.641 1.00 90.06 192 LYS A C 1
ATOM 1582 O O . LYS A 1 192 ? -0.949 -0.393 20.801 1.00 90.06 192 LYS A O 1
ATOM 1587 N N . TYR A 1 193 ? -1.338 -0.004 18.626 1.00 87.38 193 TYR A N 1
ATOM 1588 C CA . TYR A 1 193 ? -1.694 1.412 18.767 1.00 87.38 193 TYR A CA 1
ATOM 1589 C C . TYR A 1 193 ? -2.841 1.640 19.764 1.00 87.38 193 TYR A C 1
ATOM 1591 O O . TYR A 1 193 ? -2.719 2.455 20.673 1.00 87.38 193 TYR A O 1
ATOM 1599 N N . VAL A 1 194 ? -3.919 0.859 19.659 1.00 89.44 194 VAL A N 1
ATOM 1600 C CA . VAL A 1 194 ? -5.083 0.950 20.554 1.00 89.44 194 VAL A CA 1
ATOM 1601 C C . VAL A 1 194 ? -4.716 0.581 21.999 1.00 89.44 194 VAL A C 1
ATOM 1603 O O . VAL A 1 194 ? -5.149 1.261 22.929 1.00 89.44 194 VAL A O 1
ATOM 1606 N N . ARG A 1 195 ? -3.856 -0.431 22.204 1.00 89.25 195 ARG A N 1
ATOM 1607 C CA . ARG A 1 195 ? -3.319 -0.772 23.536 1.00 89.25 195 ARG A CA 1
ATOM 1608 C C . ARG A 1 195 ? -2.399 0.318 24.087 1.00 89.25 195 ARG A C 1
ATOM 1610 O O . ARG A 1 195 ? -2.526 0.683 25.254 1.00 89.25 195 ARG A O 1
ATOM 1617 N N . ASP A 1 196 ? -1.509 0.852 23.252 1.00 89.19 196 ASP A N 1
ATOM 1618 C CA . ASP A 1 196 ? -0.576 1.922 23.612 1.00 89.19 196 ASP A CA 1
ATOM 1619 C C . ASP A 1 196 ? -1.317 3.211 24.011 1.00 89.19 196 ASP A C 1
ATOM 1621 O O . ASP A 1 196 ? -0.822 3.914 24.889 1.00 89.19 196 ASP A O 1
ATOM 1625 N N . ILE A 1 197 ? -2.495 3.502 23.434 1.00 87.31 197 ILE A N 1
ATOM 1626 C CA . ILE A 1 197 ? -3.389 4.573 23.912 1.00 87.31 197 ILE A CA 1
ATOM 1627 C C . ILE A 1 197 ? -4.034 4.187 25.246 1.00 87.31 197 ILE A C 1
ATOM 1629 O O . ILE A 1 197 ? -3.948 4.960 26.195 1.00 87.31 197 ILE A O 1
ATOM 1633 N N . SER A 1 198 ? -4.656 3.004 25.356 1.00 89.19 198 SER A N 1
ATOM 1634 C CA . SER A 1 198 ? -5.393 2.620 26.575 1.00 89.19 198 SER A CA 1
ATOM 1635 C C . SER A 1 198 ? -4.516 2.563 27.834 1.00 89.19 198 SER A C 1
ATOM 1637 O O . SER A 1 198 ? -5.010 2.768 28.936 1.00 89.19 198 SER A O 1
ATOM 1639 N N . LEU A 1 199 ? -3.212 2.315 27.669 1.00 88.25 199 LEU A N 1
ATOM 1640 C CA . LEU A 1 199 ? -2.212 2.302 28.745 1.00 88.25 199 LEU A CA 1
ATOM 1641 C C . LEU A 1 199 ? -1.612 3.688 29.056 1.00 88.25 199 LEU A C 1
ATOM 1643 O O . LEU A 1 199 ? -0.807 3.801 29.977 1.00 88.25 199 LEU A O 1
ATOM 1647 N N . LYS A 1 200 ? -1.945 4.722 28.272 1.00 87.25 200 LYS A N 1
ATOM 1648 C CA . LYS A 1 200 ? -1.386 6.085 28.357 1.00 87.25 200 LYS A CA 1
ATOM 1649 C C . LYS A 1 200 ? -2.473 7.166 28.325 1.00 87.25 200 LYS A C 1
ATOM 1651 O O . LYS A 1 200 ? -2.217 8.290 27.896 1.00 87.25 200 LYS A O 1
ATOM 1656 N N . LEU A 1 201 ? -3.689 6.823 28.747 1.00 86.56 201 LEU A N 1
ATOM 1657 C CA . LEU A 1 201 ? -4.735 7.811 28.987 1.00 86.56 201 LEU A CA 1
ATOM 1658 C C . LEU A 1 201 ? -4.276 8.772 30.093 1.00 86.56 201 LEU A C 1
ATOM 1660 O O . LEU A 1 201 ? -3.775 8.329 31.126 1.00 86.56 201 LEU A O 1
ATOM 1664 N N . GLY A 1 202 ? -4.439 10.074 29.858 1.00 81.44 202 GLY A N 1
ATOM 1665 C CA . GLY A 1 202 ? -4.342 11.090 30.904 1.00 81.44 202 GLY A CA 1
ATOM 1666 C C . GLY A 1 202 ? -5.644 11.208 31.699 1.00 81.44 202 GLY A C 1
ATOM 1667 O O . GLY A 1 202 ? -6.565 10.403 31.535 1.00 81.44 202 GLY A O 1
ATOM 1668 N N . ASP A 1 203 ? -5.734 12.247 32.526 1.00 85.56 203 ASP A N 1
ATOM 1669 C CA . ASP A 1 203 ? -6.905 12.523 33.362 1.00 85.56 203 ASP A CA 1
ATOM 1670 C C . ASP A 1 203 ? -8.100 13.023 32.526 1.00 85.56 203 ASP A C 1
ATOM 1672 O O . ASP A 1 203 ? -8.313 14.222 32.339 1.00 85.56 203 ASP A O 1
ATOM 1676 N N . TYR A 1 204 ? -8.890 12.077 32.012 1.00 93.12 204 TYR A N 1
ATOM 1677 C CA . TYR A 1 204 ? -10.135 12.325 31.282 1.00 93.12 204 TYR A CA 1
ATOM 1678 C C . TYR A 1 204 ? -11.356 12.090 32.178 1.00 93.12 204 TYR A C 1
ATOM 1680 O O . TYR A 1 204 ? -11.568 10.982 32.672 1.00 93.12 204 TYR A O 1
ATOM 1688 N N . ASN A 1 205 ? -12.220 13.098 32.326 1.00 94.75 205 ASN A N 1
ATOM 1689 C CA . ASN A 1 205 ? -13.496 12.943 33.032 1.00 94.75 205 ASN A CA 1
ATOM 1690 C C . ASN A 1 205 ? -14.599 12.550 32.038 1.00 94.75 205 ASN A C 1
ATOM 1692 O O . ASN A 1 205 ? -14.895 13.306 31.113 1.00 94.75 205 ASN A O 1
ATOM 1696 N N . VAL A 1 206 ? -15.207 11.372 32.220 1.00 96.62 206 VAL A N 1
ATOM 1697 C CA . VAL A 1 206 ? -16.211 10.811 31.296 1.00 96.62 206 VAL A CA 1
ATOM 1698 C C . VAL A 1 206 ? -17.617 10.905 31.896 1.00 96.62 206 VAL A C 1
ATOM 1700 O O . VAL A 1 206 ? -17.974 10.153 32.802 1.00 96.62 206 VAL A O 1
ATOM 1703 N N . TYR A 1 207 ? -18.445 11.784 31.337 1.00 94.75 207 TYR A N 1
ATOM 1704 C CA . TYR A 1 207 ? -19.842 11.986 31.718 1.00 94.75 207 TYR A CA 1
ATOM 1705 C C . TYR A 1 207 ? -20.760 11.283 30.717 1.00 94.75 207 TYR A C 1
ATOM 1707 O O . TYR A 1 207 ? -21.071 11.791 29.637 1.00 94.75 207 TYR A O 1
ATOM 1715 N N . ARG A 1 208 ? -21.177 10.064 31.067 1.00 94.56 208 ARG A N 1
ATOM 1716 C CA . ARG A 1 208 ? -22.007 9.212 30.208 1.00 94.56 208 ARG A CA 1
ATOM 1717 C C . ARG A 1 208 ? -23.455 9.705 30.149 1.00 94.56 208 ARG A C 1
ATOM 1719 O O . ARG A 1 208 ? -24.107 9.833 31.179 1.00 94.56 208 ARG A O 1
ATOM 1726 N N . THR A 1 209 ? -23.975 9.902 28.938 1.00 90.19 209 THR A N 1
ATOM 1727 C CA . THR A 1 209 ? -25.404 10.164 28.680 1.00 90.19 209 THR A CA 1
ATOM 1728 C C . THR A 1 209 ? -26.164 8.869 28.367 1.00 90.19 209 THR A C 1
ATOM 1730 O O . THR A 1 209 ? -27.364 8.784 28.605 1.00 90.19 209 THR A O 1
ATOM 1733 N N . SER A 1 210 ? -25.478 7.856 27.826 1.00 91.31 210 SER A N 1
ATOM 1734 C CA . SER A 1 210 ? -26.028 6.523 27.541 1.00 91.31 210 SER A CA 1
ATOM 1735 C C . SER A 1 210 ? -24.922 5.450 27.487 1.00 91.31 210 SER A C 1
ATOM 1737 O O . SER A 1 210 ? -23.788 5.674 27.925 1.00 91.31 210 SER A O 1
ATOM 1739 N N . ASP A 1 211 ? -25.230 4.263 26.958 1.00 89.88 211 ASP A N 1
ATOM 1740 C CA . ASP A 1 211 ? -24.238 3.237 26.592 1.00 89.88 211 ASP A CA 1
ATOM 1741 C C . ASP A 1 211 ? -23.447 3.557 25.318 1.00 89.88 211 ASP A C 1
ATOM 1743 O O . ASP A 1 211 ? -22.392 2.974 25.099 1.00 89.88 211 ASP A O 1
ATOM 1747 N N . TYR A 1 212 ? -23.900 4.523 24.512 1.00 93.00 212 TYR A N 1
ATOM 1748 C CA . TYR A 1 212 ? -23.242 4.875 23.251 1.00 93.00 212 TYR A CA 1
ATOM 1749 C C . TYR A 1 212 ? -22.806 6.340 23.144 1.00 93.00 212 TYR A C 1
ATOM 1751 O O . TYR A 1 212 ? -22.050 6.651 22.230 1.00 93.00 212 TYR A O 1
ATOM 1759 N N . ARG A 1 213 ? -23.222 7.236 24.052 1.00 96.19 213 ARG A N 1
ATOM 1760 C CA . ARG A 1 213 ? -22.899 8.676 24.007 1.00 96.19 213 ARG A CA 1
ATOM 1761 C C . ARG A 1 213 ? -22.417 9.213 25.356 1.00 96.19 213 ARG A C 1
ATOM 1763 O O . ARG A 1 213 ? -23.025 8.927 26.391 1.00 96.19 213 ARG A O 1
ATOM 1770 N N . ALA A 1 214 ? -21.354 10.016 25.330 1.00 97.12 214 ALA A N 1
ATOM 1771 C CA . ALA A 1 214 ? -20.788 10.689 26.500 1.00 97.12 214 ALA A CA 1
ATOM 1772 C C . ALA A 1 214 ? -20.164 12.048 26.139 1.00 97.12 214 ALA A C 1
ATOM 1774 O O . ALA A 1 214 ? -19.718 12.254 25.007 1.00 97.12 214 ALA A O 1
ATOM 1775 N N . GLU A 1 215 ? -20.080 12.940 27.128 1.00 96.31 215 GLU A N 1
ATOM 1776 C CA . GLU A 1 215 ? -19.129 14.055 27.132 1.00 96.31 215 GLU A CA 1
ATOM 1777 C C . GLU A 1 215 ? -17.828 13.589 27.805 1.00 96.31 215 GLU A C 1
ATOM 1779 O O . GLU A 1 215 ? -17.854 13.010 28.891 1.00 96.31 215 GLU A O 1
ATOM 1784 N N . VAL A 1 216 ? -16.688 13.835 27.163 1.00 97.00 216 VAL A N 1
ATOM 1785 C CA . VAL A 1 216 ? -15.349 13.551 27.694 1.00 97.00 216 VAL A CA 1
ATOM 1786 C C . VAL A 1 216 ? -14.609 14.872 27.857 1.00 97.00 216 VAL A C 1
ATOM 1788 O O . VAL A 1 216 ? -14.353 15.560 26.869 1.00 97.00 216 VAL A O 1
ATOM 1791 N N . ILE A 1 217 ? -14.286 15.243 29.094 1.00 92.94 217 ILE A N 1
ATOM 1792 C CA . ILE A 1 217 ? -13.571 16.482 29.422 1.00 92.94 217 ILE A CA 1
ATOM 1793 C C . ILE A 1 217 ? -12.081 16.183 29.604 1.00 92.94 217 ILE A C 1
ATOM 1795 O O . ILE A 1 217 ? -11.711 15.240 30.304 1.00 92.94 217 ILE A O 1
ATOM 1799 N N . GLU A 1 218 ? -11.245 17.020 28.995 1.00 87.56 218 GLU A N 1
ATOM 1800 C CA . GLU A 1 218 ? -9.791 17.076 29.168 1.00 87.56 218 GLU A CA 1
ATOM 1801 C C . GLU A 1 218 ? -9.362 18.471 29.649 1.00 87.56 218 GLU A C 1
ATOM 1803 O O . GLU A 1 218 ? -10.167 19.402 29.666 1.00 87.56 218 GLU A O 1
ATOM 1808 N N . THR A 1 219 ? -8.085 18.648 29.999 1.00 82.81 219 THR A N 1
ATOM 1809 C CA . THR A 1 219 ? -7.540 19.887 30.592 1.00 82.81 219 THR A CA 1
ATOM 1810 C C . THR A 1 219 ? -7.918 21.176 29.851 1.00 82.81 219 THR A C 1
ATOM 1812 O O . THR A 1 219 ? -8.122 22.205 30.488 1.00 82.81 219 THR A O 1
ATOM 1815 N N . ASN A 1 220 ? -8.022 21.123 28.517 1.00 78.62 220 ASN A N 1
ATOM 1816 C CA . ASN A 1 220 ? -8.240 22.288 27.654 1.00 78.62 220 ASN A CA 1
ATOM 1817 C C . ASN A 1 220 ? -9.550 22.229 26.841 1.00 78.62 220 ASN A C 1
ATOM 1819 O O . ASN A 1 220 ? -9.757 23.076 25.972 1.00 78.62 220 ASN A O 1
ATOM 1823 N N . GLY A 1 221 ? -10.431 21.245 27.067 1.00 83.56 221 GLY A N 1
ATOM 1824 C CA . GLY A 1 221 ? -11.563 21.022 26.164 1.00 83.56 221 GLY A CA 1
ATOM 1825 C C . GLY A 1 221 ? -12.599 19.999 26.627 1.00 83.56 221 GLY A C 1
ATOM 1826 O O . GLY A 1 221 ? -12.433 19.299 27.622 1.00 83.56 221 GLY A O 1
ATOM 1827 N N . ARG A 1 222 ? -13.696 19.916 25.868 1.00 91.94 222 ARG A N 1
ATOM 1828 C CA . ARG A 1 222 ? -14.751 18.903 26.016 1.00 91.94 222 ARG A CA 1
ATOM 1829 C C . ARG A 1 222 ? -15.068 18.287 24.658 1.00 91.94 222 ARG A C 1
ATOM 1831 O O . ARG A 1 222 ? -15.143 19.001 23.656 1.00 91.94 222 ARG A O 1
ATOM 1838 N N . HIS A 1 223 ? -15.296 16.981 24.633 1.00 93.06 223 HIS A N 1
ATOM 1839 C CA . HIS A 1 223 ? -15.570 16.235 23.414 1.00 93.06 223 HIS A CA 1
ATOM 1840 C C . HIS A 1 223 ? -16.839 15.397 23.535 1.00 93.06 223 HIS A C 1
ATOM 1842 O O . HIS A 1 223 ? -16.982 14.593 24.451 1.00 93.06 223 HIS A O 1
ATOM 1848 N N . GLU A 1 224 ? -17.752 15.562 22.576 1.00 93.94 224 GLU A N 1
ATOM 1849 C CA . GLU A 1 224 ? -18.828 14.597 22.352 1.00 93.94 224 GLU A CA 1
ATOM 1850 C C . GLU A 1 224 ? -18.223 13.349 21.706 1.00 93.94 224 GLU A C 1
ATOM 1852 O O . GLU A 1 224 ? -17.563 13.456 20.670 1.00 93.94 224 GLU A O 1
ATOM 1857 N N . VAL A 1 225 ? -18.495 12.179 22.282 1.00 97.38 225 VAL A N 1
ATOM 1858 C CA . VAL A 1 225 ? -18.161 10.871 21.707 1.00 97.38 225 VAL A CA 1
ATOM 1859 C C . VAL A 1 225 ? -19.448 10.077 21.494 1.00 97.38 225 VAL A C 1
ATOM 1861 O O . VAL A 1 225 ? -20.254 9.959 22.419 1.00 97.38 225 VAL A O 1
ATOM 1864 N N . ILE A 1 226 ? -19.628 9.513 20.295 1.00 92.25 226 ILE A N 1
ATOM 1865 C CA . ILE A 1 226 ? -20.767 8.663 19.923 1.00 92.25 226 ILE A CA 1
ATOM 1866 C C . ILE A 1 226 ? -20.248 7.368 19.284 1.00 92.25 226 ILE A C 1
ATOM 1868 O O . ILE A 1 226 ? -19.765 7.344 18.152 1.00 92.25 226 ILE A O 1
ATOM 1872 N N . LEU A 1 227 ? -20.336 6.273 20.038 1.00 94.81 227 LEU A N 1
ATOM 1873 C CA . LEU A 1 227 ? -19.652 5.012 19.748 1.00 94.81 227 LEU A CA 1
ATOM 1874 C C . LEU A 1 227 ? -20.270 4.232 18.582 1.00 94.81 227 LEU A C 1
ATOM 1876 O O . LEU A 1 227 ? -19.544 3.632 17.794 1.00 94.81 227 LEU A O 1
ATOM 1880 N N . ASN A 1 228 ? -21.600 4.247 18.461 1.00 90.81 228 ASN A N 1
ATOM 1881 C CA . ASN A 1 228 ? -22.331 3.559 17.390 1.00 90.81 228 ASN A CA 1
ATOM 1882 C C . ASN A 1 228 ? -22.179 4.245 16.020 1.00 90.81 228 ASN A C 1
ATOM 1884 O O . ASN A 1 228 ? -22.389 3.602 14.998 1.00 90.81 228 ASN A O 1
ATOM 1888 N N . GLU A 1 229 ? -21.799 5.525 16.001 1.00 87.75 229 GLU A N 1
ATOM 1889 C CA . GLU A 1 229 ? -21.479 6.294 14.787 1.00 87.75 229 GLU A CA 1
ATOM 1890 C C . GLU A 1 229 ? -19.967 6.306 14.484 1.00 87.75 229 GLU A C 1
ATOM 1892 O O . GLU A 1 229 ? -19.552 6.903 13.497 1.00 87.75 229 GLU A O 1
ATOM 1897 N N . GLN A 1 230 ? -19.137 5.685 15.338 1.00 89.75 230 GLN A N 1
ATOM 1898 C CA . GLN A 1 230 ? -17.669 5.816 15.333 1.00 89.75 230 GLN A CA 1
ATOM 1899 C C . GLN A 1 230 ? -17.197 7.288 15.295 1.00 89.75 230 GLN A C 1
ATOM 1901 O O . GLN A 1 230 ? -16.208 7.642 14.651 1.00 89.75 230 GLN A O 1
ATOM 1906 N N . ARG A 1 231 ? -17.929 8.168 15.996 1.00 87.00 231 ARG A N 1
ATOM 1907 C CA . ARG A 1 231 ? -17.799 9.627 15.912 1.00 87.00 231 ARG A CA 1
ATOM 1908 C C . ARG A 1 231 ? -17.248 10.237 17.200 1.00 87.00 231 ARG A C 1
ATOM 1910 O O . ARG A 1 231 ? -17.604 9.846 18.310 1.00 87.00 231 ARG A O 1
ATOM 1917 N N . CYS A 1 232 ? -16.408 11.257 17.047 1.00 88.81 232 CYS A N 1
ATOM 1918 C CA . CYS A 1 232 ? -15.988 12.151 18.124 1.00 88.81 232 CYS A CA 1
ATOM 1919 C C . CYS A 1 232 ? -15.862 13.584 17.588 1.00 88.81 232 CYS A C 1
ATOM 1921 O O . CYS A 1 232 ? -15.417 13.771 16.454 1.00 88.81 232 CYS A O 1
ATOM 1923 N N . SER A 1 233 ? -16.185 14.603 18.392 1.00 85.75 233 SER A N 1
ATOM 1924 C CA . SER A 1 233 ? -16.091 16.011 17.967 1.00 85.75 233 SER A CA 1
ATOM 1925 C C . SER A 1 233 ? -14.671 16.463 17.595 1.00 85.75 233 SER A C 1
ATOM 1927 O O . SER A 1 233 ? -14.524 17.433 16.856 1.00 85.75 233 SER A O 1
ATOM 1929 N N . CYS A 1 234 ? -13.625 15.742 18.026 1.00 81.00 234 CYS A N 1
ATOM 1930 C CA . CYS A 1 234 ? -12.243 15.976 17.589 1.00 81.00 234 CYS A CA 1
ATOM 1931 C C . CYS A 1 234 ? -11.933 15.483 16.158 1.00 81.00 234 CYS A C 1
ATOM 1933 O O . CYS A 1 234 ? -10.794 15.616 15.716 1.00 81.00 234 CYS A O 1
ATOM 1935 N N . ARG A 1 235 ? -12.911 14.901 15.439 1.00 74.50 235 ARG A N 1
ATOM 1936 C CA . ARG A 1 235 ? -12.853 14.412 14.038 1.00 74.50 235 ARG A CA 1
ATOM 1937 C C . ARG A 1 235 ? -11.861 13.276 13.736 1.00 74.50 235 ARG A C 1
ATOM 1939 O O . ARG A 1 235 ? -12.055 12.543 12.772 1.00 74.50 235 ARG A O 1
ATOM 1946 N N . LEU A 1 236 ? -10.854 13.051 14.581 1.00 74.19 236 LEU A N 1
ATOM 1947 C CA . LEU A 1 236 ? -9.793 12.060 14.364 1.00 74.19 236 LEU A CA 1
ATOM 1948 C C . LEU A 1 236 ? -10.312 10.625 14.154 1.00 74.19 236 LEU A C 1
ATOM 1950 O O . LEU A 1 236 ? -9.741 9.893 13.348 1.00 74.19 236 LEU A O 1
ATOM 1954 N N . TRP A 1 237 ? -11.383 10.214 14.843 1.00 83.31 237 TRP A N 1
ATOM 1955 C CA . TRP A 1 237 ? -11.942 8.861 14.686 1.00 83.31 237 TRP A CA 1
ATOM 1956 C C . TRP A 1 237 ? -12.619 8.676 13.320 1.00 83.31 237 TRP A C 1
ATOM 1958 O O . TRP A 1 237 ? -12.324 7.702 12.633 1.00 83.31 237 TRP A O 1
ATOM 1968 N N . GLU A 1 238 ? -13.424 9.647 12.877 1.00 78.06 238 GLU A N 1
ATOM 1969 C CA . GLU A 1 238 ? -14.098 9.619 11.569 1.00 78.06 238 GLU A CA 1
ATOM 1970 C C . GLU A 1 238 ? -13.087 9.542 10.411 1.00 78.06 238 GLU A C 1
ATOM 1972 O O . GLU A 1 238 ? -13.290 8.799 9.455 1.00 78.06 238 GLU A O 1
ATOM 1977 N N . VAL A 1 239 ? -11.978 10.286 10.515 1.00 66.06 239 VAL A N 1
ATOM 1978 C CA . VAL A 1 239 ? -10.930 10.351 9.482 1.00 66.06 239 VAL A CA 1
ATOM 1979 C C . VAL A 1 239 ? -10.027 9.113 9.489 1.00 66.06 239 VAL A C 1
ATOM 1981 O O . VAL A 1 239 ? -9.656 8.617 8.429 1.00 66.06 239 VAL A O 1
ATOM 1984 N N . SER A 1 240 ? -9.647 8.605 10.667 1.00 75.12 240 SER A N 1
ATOM 1985 C CA . SER A 1 240 ? -8.701 7.481 10.778 1.00 75.12 240 SER A CA 1
ATOM 1986 C C . SER A 1 240 ? -9.357 6.098 10.777 1.00 75.12 240 SER A C 1
ATOM 1988 O O . SER A 1 240 ? -8.676 5.108 10.522 1.00 75.12 240 SER A O 1
ATOM 1990 N N . GLY A 1 241 ? -10.647 5.998 11.111 1.00 79.62 241 GLY A N 1
ATOM 1991 C CA . GLY A 1 241 ? -11.328 4.729 11.381 1.00 79.62 241 GLY A CA 1
ATOM 1992 C C . GLY A 1 241 ? -10.848 4.011 12.655 1.00 79.62 241 GLY A C 1
ATOM 1993 O O . GLY A 1 241 ? -11.141 2.827 12.832 1.00 79.62 241 GLY A O 1
ATOM 1994 N N . ILE A 1 242 ? -10.101 4.689 13.534 1.00 87.75 242 ILE A N 1
ATOM 1995 C CA . ILE A 1 242 ? -9.571 4.149 14.796 1.00 87.75 242 ILE A CA 1
ATOM 1996 C C . ILE A 1 242 ? -10.015 5.059 15.959 1.00 87.75 242 ILE A C 1
ATOM 1998 O O . ILE A 1 242 ? -9.917 6.281 15.825 1.00 87.75 242 ILE A O 1
ATOM 2002 N N . PRO A 1 243 ? -10.478 4.515 17.105 1.00 93.19 243 PRO A N 1
ATOM 2003 C CA . PRO A 1 243 ? -10.859 5.318 18.264 1.00 93.19 243 PRO A CA 1
ATOM 2004 C C . PRO A 1 243 ? -9.759 6.299 18.694 1.00 93.19 243 PRO A C 1
ATOM 2006 O O . PRO A 1 243 ? -8.632 5.905 18.997 1.00 93.19 243 PRO A O 1
ATOM 2009 N N . CYS A 1 244 ? -10.105 7.585 18.741 1.00 90.19 244 CYS A N 1
ATOM 2010 C CA . CYS A 1 244 ? -9.248 8.639 19.281 1.00 90.19 244 CYS A CA 1
ATOM 2011 C C . CYS A 1 244 ? -9.095 8.517 20.809 1.00 90.19 244 CYS A C 1
ATOM 2013 O O . CYS A 1 244 ? -9.842 7.785 21.456 1.00 90.19 244 CYS A O 1
ATOM 2015 N N . VAL A 1 245 ? -8.175 9.280 21.412 1.00 92.12 245 VAL A N 1
ATOM 2016 C CA . VAL A 1 245 ? -7.925 9.256 22.870 1.00 92.12 245 VAL A CA 1
ATOM 2017 C C . VAL A 1 245 ? -9.199 9.453 23.706 1.00 92.12 245 VAL A C 1
ATOM 2019 O O . VAL A 1 245 ? -9.422 8.708 24.657 1.00 92.12 245 VAL A O 1
ATOM 2022 N N . HIS A 1 246 ? -10.093 10.357 23.291 1.00 94.50 246 HIS A N 1
ATOM 2023 C CA . HIS A 1 246 ? -11.387 10.607 23.944 1.00 94.50 246 HIS A CA 1
ATOM 2024 C C . HIS A 1 246 ? -12.334 9.406 23.846 1.00 94.50 246 HIS A C 1
ATOM 2026 O O . HIS A 1 246 ? -13.010 9.055 24.812 1.00 94.50 246 HIS A O 1
ATOM 2032 N N . ALA A 1 247 ? -12.354 8.738 22.690 1.00 95.44 247 ALA A N 1
ATOM 2033 C CA . ALA A 1 247 ? -13.153 7.538 22.482 1.00 95.44 247 ALA A CA 1
ATOM 2034 C C . ALA A 1 247 ? -12.606 6.342 23.269 1.00 95.44 247 ALA A C 1
ATOM 2036 O O . ALA A 1 247 ? -13.386 5.625 23.889 1.00 95.44 247 ALA A O 1
ATOM 2037 N N . VAL A 1 248 ? -11.282 6.161 23.318 1.00 95.38 248 VAL A N 1
ATOM 2038 C CA . VAL A 1 248 ? -10.648 5.132 24.157 1.00 95.38 248 VAL A CA 1
ATOM 2039 C C . VAL A 1 248 ? -10.934 5.396 25.639 1.00 95.38 248 VAL A C 1
ATOM 2041 O O . VAL A 1 248 ? -11.299 4.458 26.338 1.00 95.38 248 VAL A O 1
ATOM 2044 N N . ALA A 1 249 ? -10.883 6.649 26.108 1.00 95.19 249 ALA A N 1
ATOM 2045 C CA . ALA A 1 249 ? -11.264 7.005 27.478 1.00 95.19 249 ALA A CA 1
ATOM 2046 C C . ALA A 1 249 ? -12.722 6.625 27.804 1.00 95.19 249 ALA A C 1
ATOM 2048 O O . ALA A 1 249 ? -12.974 5.972 28.820 1.00 95.19 249 ALA A O 1
ATOM 2049 N N . PHE A 1 250 ? -13.682 6.943 26.924 1.00 96.31 250 PHE A N 1
ATOM 2050 C CA . PHE A 1 250 ? -15.074 6.518 27.111 1.00 96.31 250 PHE A CA 1
ATOM 2051 C C . PHE A 1 250 ? -15.200 4.982 27.087 1.00 96.31 250 PHE A C 1
ATOM 2053 O O . PHE A 1 250 ? -15.767 4.405 28.015 1.00 96.31 250 PHE A O 1
ATOM 2060 N N . ILE A 1 251 ? -14.612 4.287 26.110 1.00 95.44 251 ILE A N 1
ATOM 2061 C CA . ILE A 1 251 ? -14.697 2.819 26.020 1.00 95.44 251 ILE A CA 1
ATOM 2062 C C . ILE A 1 251 ? -14.070 2.138 27.250 1.00 95.44 251 ILE A C 1
ATOM 2064 O O . ILE A 1 251 ? -14.663 1.207 27.789 1.00 95.44 251 ILE A O 1
ATOM 2068 N N . CYS A 1 252 ? -12.939 2.631 27.762 1.00 92.94 252 CYS A N 1
ATOM 2069 C CA . CYS A 1 252 ? -12.310 2.119 28.984 1.00 92.94 252 CYS A CA 1
ATOM 2070 C C . CYS A 1 252 ? -13.153 2.344 30.254 1.00 92.94 252 CYS A C 1
ATOM 2072 O O . CYS A 1 252 ? -13.023 1.570 31.201 1.00 92.94 252 CYS A O 1
ATOM 2074 N N . SER A 1 253 ? -14.053 3.335 30.279 1.00 91.81 253 SER A N 1
ATOM 2075 C CA . SER A 1 253 ? -15.021 3.511 31.377 1.00 91.81 253 SER A CA 1
ATOM 2076 C C . SER A 1 253 ? -16.185 2.502 31.345 1.00 91.81 253 SER A C 1
ATOM 2078 O O . SER A 1 253 ? -16.948 2.393 32.307 1.00 91.81 253 SER A O 1
ATOM 2080 N N . MET A 1 254 ? -16.342 1.744 30.253 1.00 90.81 254 MET A N 1
ATOM 2081 C CA . MET A 1 254 ? -17.378 0.722 30.113 1.00 90.81 254 MET A CA 1
ATOM 2082 C C . MET A 1 254 ? -16.859 -0.657 30.539 1.00 90.81 254 MET A C 1
ATOM 2084 O O . MET A 1 254 ? -16.003 -1.262 29.890 1.00 90.81 254 MET A O 1
ATOM 2088 N N . ARG A 1 255 ? -17.416 -1.196 31.629 1.00 86.38 255 ARG A N 1
ATOM 2089 C CA . ARG A 1 255 ? -17.013 -2.493 32.193 1.00 86.38 255 ARG A CA 1
ATOM 2090 C C . ARG A 1 255 ? -17.159 -3.627 31.168 1.00 86.38 255 ARG A C 1
ATOM 2092 O O . ARG A 1 255 ? -18.270 -4.014 30.825 1.00 86.38 255 ARG A O 1
ATOM 2099 N N . GLY A 1 256 ? -16.031 -4.204 30.752 1.00 84.19 256 GLY A N 1
ATOM 2100 C CA . GLY A 1 256 ? -15.986 -5.360 29.848 1.00 84.19 256 GLY A CA 1
ATOM 2101 C C . GLY A 1 256 ? -16.090 -5.031 28.354 1.00 84.19 256 GLY A C 1
ATOM 2102 O O . GLY A 1 256 ? -16.167 -5.955 27.547 1.00 84.19 256 GLY A O 1
ATOM 2103 N N . ALA A 1 257 ? -16.072 -3.753 27.963 1.00 88.38 257 ALA A N 1
ATOM 2104 C CA . ALA A 1 257 ? -16.054 -3.378 26.553 1.00 88.38 257 ALA A CA 1
ATOM 2105 C C . ALA A 1 257 ? -14.717 -3.750 25.885 1.00 88.38 257 ALA A C 1
ATOM 2107 O O . ALA A 1 257 ? -13.641 -3.486 26.422 1.00 88.38 257 ALA A O 1
ATOM 2108 N N . ASN A 1 258 ? -14.778 -4.340 24.687 1.00 89.88 258 ASN A N 1
ATOM 2109 C CA . ASN A 1 258 ? -13.592 -4.632 23.884 1.00 89.88 258 ASN A CA 1
ATOM 2110 C C . ASN A 1 258 ? -13.335 -3.499 22.881 1.00 89.88 258 ASN A C 1
ATOM 2112 O O . ASN A 1 258 ? -14.136 -3.283 21.972 1.00 89.88 258 ASN A O 1
ATOM 2116 N N . LEU A 1 259 ? -12.189 -2.827 23.010 1.00 90.56 259 LEU A N 1
ATOM 2117 C CA . LEU A 1 259 ? -11.737 -1.779 22.089 1.00 90.56 259 LEU A CA 1
ATOM 2118 C C . LEU A 1 259 ? -11.648 -2.255 20.627 1.00 90.56 259 LEU A C 1
ATOM 2120 O O . LEU A 1 259 ? -11.889 -1.457 19.724 1.00 90.56 259 LEU A O 1
ATOM 2124 N N . GLU A 1 260 ? -11.366 -3.542 20.372 1.00 90.69 260 GLU A N 1
ATOM 2125 C CA . GLU A 1 260 ? -11.285 -4.076 19.001 1.00 90.69 260 GLU A CA 1
ATOM 2126 C C . GLU A 1 260 ? -12.625 -4.001 18.240 1.00 90.69 260 GLU A C 1
ATOM 2128 O O . GLU A 1 260 ? -12.621 -3.992 17.011 1.00 90.69 260 GLU A O 1
ATOM 2133 N N . ASN A 1 261 ? -13.760 -3.891 18.944 1.00 91.06 261 ASN A N 1
ATOM 2134 C CA . ASN A 1 261 ? -15.096 -3.781 18.342 1.00 91.06 261 ASN A CA 1
ATOM 2135 C C . ASN A 1 261 ? -15.403 -2.371 17.796 1.00 91.06 261 ASN A C 1
ATOM 2137 O O . ASN A 1 261 ? -16.365 -2.199 17.052 1.00 91.06 261 ASN A O 1
ATOM 2141 N N . PHE A 1 262 ? -14.616 -1.364 18.187 1.00 92.50 262 PHE A N 1
ATOM 2142 C CA . PHE A 1 262 ? -14.825 0.051 17.846 1.00 92.50 262 PHE A CA 1
ATOM 2143 C C . PHE A 1 262 ? -13.848 0.554 16.768 1.00 92.50 262 PHE A C 1
ATOM 2145 O O . PHE A 1 262 ? -13.845 1.729 16.407 1.00 92.50 262 PHE A O 1
ATOM 2152 N N . VAL A 1 263 ? -13.017 -0.341 16.238 1.00 91.50 263 VAL A N 1
ATOM 2153 C CA . VAL A 1 263 ? -12.118 -0.079 15.113 1.00 91.50 263 VAL A CA 1
ATOM 2154 C C . VAL A 1 263 ? -12.832 -0.427 13.803 1.00 91.50 263 VAL A C 1
ATOM 2156 O O . VAL A 1 263 ? -13.551 -1.421 13.723 1.00 91.50 263 VAL A O 1
ATOM 2159 N N . SER A 1 264 ? -12.622 0.376 12.760 1.00 86.94 264 SER A N 1
ATOM 2160 C CA . SER A 1 264 ? -13.191 0.149 11.428 1.00 86.94 264 SER A CA 1
ATOM 2161 C C . SER A 1 264 ? -12.785 -1.209 10.832 1.00 86.94 264 SER A C 1
ATOM 2163 O O . SER A 1 264 ? -11.643 -1.656 10.984 1.00 86.94 264 SER A O 1
ATOM 2165 N N . GLU A 1 265 ? -13.692 -1.844 10.077 1.00 86.62 265 GLU A N 1
ATOM 2166 C CA . GLU A 1 265 ? -13.466 -3.151 9.429 1.00 86.62 265 GLU A CA 1
ATOM 2167 C C . GLU A 1 265 ? -12.247 -3.173 8.488 1.00 86.62 265 GLU A C 1
ATOM 2169 O O . GLU A 1 265 ? -11.628 -4.222 8.274 1.00 86.62 265 GLU A O 1
ATOM 2174 N N . TYR A 1 266 ? -11.818 -2.001 8.011 1.00 80.50 266 TYR A N 1
ATOM 2175 C CA . TYR A 1 266 ? -10.573 -1.817 7.276 1.00 80.50 266 TYR A CA 1
ATOM 2176 C C . TYR A 1 266 ? -9.325 -2.286 8.048 1.00 80.50 266 TYR A C 1
ATOM 2178 O O . TYR A 1 266 ? -8.366 -2.744 7.425 1.00 80.50 266 TYR A O 1
ATOM 2186 N N . PHE A 1 267 ? -9.297 -2.267 9.378 1.00 87.38 267 PHE A N 1
ATOM 2187 C CA . PHE A 1 267 ? -8.128 -2.730 10.140 1.00 87.38 267 PHE A CA 1
ATOM 2188 C C . PHE A 1 267 ? -8.196 -4.212 10.535 1.00 87.38 267 PHE A C 1
ATOM 2190 O O . PHE A 1 267 ? -7.358 -4.683 11.303 1.00 87.38 267 PHE A O 1
ATOM 2197 N N . THR A 1 268 ? -9.141 -4.980 9.983 1.00 91.00 268 THR A N 1
ATOM 2198 C CA . THR A 1 268 ? -9.217 -6.433 10.196 1.00 91.00 268 THR A CA 1
ATOM 2199 C C . THR A 1 268 ? -8.176 -7.213 9.388 1.00 91.00 268 THR A C 1
ATOM 2201 O O . THR A 1 268 ? -7.840 -6.882 8.246 1.00 91.00 268 THR A O 1
ATOM 2204 N N . ILE A 1 269 ? -7.717 -8.332 9.953 1.00 92.38 269 ILE A N 1
ATOM 2205 C CA . ILE A 1 269 ? -6.878 -9.332 9.276 1.00 92.38 269 ILE A CA 1
ATOM 2206 C C . ILE A 1 269 ? -7.614 -9.909 8.056 1.00 92.38 269 ILE A C 1
ATOM 2208 O O . ILE A 1 269 ? -6.974 -10.215 7.051 1.00 92.38 269 ILE A O 1
ATOM 2212 N N . ALA A 1 270 ? -8.945 -10.027 8.109 1.00 89.94 270 ALA A N 1
ATOM 2213 C CA . ALA A 1 270 ? -9.767 -10.484 6.988 1.00 89.94 270 ALA A CA 1
ATOM 2214 C C . ALA A 1 270 ? -9.688 -9.522 5.787 1.00 89.94 270 ALA A C 1
ATOM 2216 O O . ALA A 1 270 ? -9.292 -9.932 4.690 1.00 89.94 270 ALA A O 1
ATOM 2217 N N . LYS A 1 271 ? -9.963 -8.224 5.992 1.00 86.75 271 LYS A N 1
ATOM 2218 C CA . LYS A 1 271 ? -9.856 -7.211 4.928 1.00 86.75 271 LYS A CA 1
ATOM 2219 C C . LYS A 1 271 ? -8.413 -7.069 4.430 1.00 86.75 271 LYS A C 1
ATOM 2221 O O . LYS A 1 271 ? -8.199 -6.879 3.237 1.00 86.75 271 LYS A O 1
ATOM 2226 N N . TYR A 1 272 ? -7.419 -7.217 5.312 1.00 86.44 272 TYR A N 1
ATOM 2227 C CA . TYR A 1 272 ? -6.001 -7.236 4.935 1.00 86.44 272 TYR A CA 1
ATOM 2228 C C . TYR A 1 272 ? -5.653 -8.419 4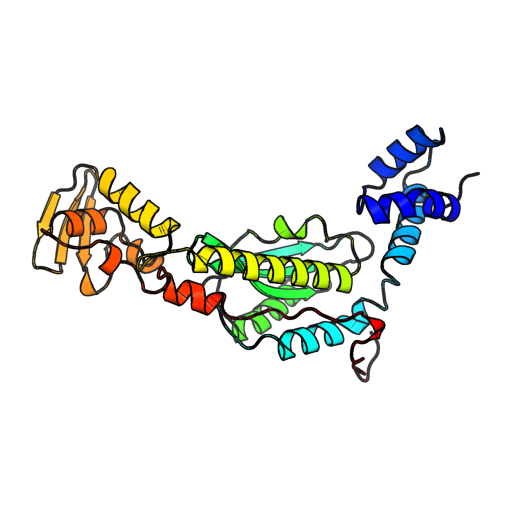.017 1.00 86.44 272 TYR A C 1
ATOM 2230 O O . TYR A 1 272 ? -5.025 -8.233 2.978 1.00 86.44 272 TYR A O 1
ATOM 2238 N N . LYS A 1 273 ? -6.094 -9.636 4.364 1.00 88.62 273 LYS A N 1
ATOM 2239 C CA . LYS A 1 273 ? -5.905 -10.833 3.528 1.00 88.62 273 LYS A CA 1
ATOM 2240 C C . LYS A 1 273 ? -6.602 -10.702 2.176 1.00 88.62 273 LYS A C 1
ATOM 2242 O O . LYS A 1 273 ? -6.031 -11.135 1.188 1.00 88.62 273 LYS A O 1
ATOM 2247 N N . THR A 1 274 ? -7.769 -10.057 2.127 1.00 84.25 274 THR A N 1
ATOM 2248 C CA . THR A 1 274 ? -8.493 -9.781 0.873 1.00 84.25 274 THR A CA 1
ATOM 2249 C C . THR A 1 274 ? -7.680 -8.870 -0.057 1.00 84.25 274 THR A C 1
ATOM 2251 O O . THR A 1 274 ? -7.486 -9.214 -1.216 1.00 84.25 274 THR A O 1
ATOM 2254 N N . VAL A 1 275 ? -7.120 -7.766 0.460 1.00 77.19 275 VAL A N 1
ATOM 2255 C CA . VAL A 1 275 ? -6.256 -6.841 -0.312 1.00 77.19 275 VAL A CA 1
ATOM 2256 C C . VAL A 1 275 ? -5.010 -7.538 -0.881 1.00 77.19 275 VAL A C 1
ATOM 2258 O O . VAL A 1 275 ? -4.559 -7.197 -1.968 1.00 77.19 275 VAL A O 1
ATOM 2261 N N . TYR A 1 276 ? -4.466 -8.535 -0.178 1.00 82.00 276 TYR A N 1
ATOM 2262 C CA . TYR A 1 276 ? -3.273 -9.283 -0.600 1.00 82.00 276 TYR A CA 1
ATOM 2263 C C . TYR A 1 276 ? -3.554 -10.656 -1.228 1.00 82.00 276 TYR A C 1
ATOM 2265 O O . TYR A 1 276 ? -2.613 -11.420 -1.470 1.00 82.00 276 TYR A O 1
ATOM 2273 N N . ALA A 1 277 ? -4.819 -10.984 -1.506 1.00 80.75 277 ALA A N 1
ATOM 2274 C CA . ALA A 1 277 ? -5.205 -12.267 -2.091 1.00 80.75 277 ALA A CA 1
ATOM 2275 C C . ALA A 1 277 ? -4.718 -12.424 -3.541 1.00 80.75 277 ALA A C 1
ATOM 2277 O O . ALA A 1 277 ? -4.427 -13.536 -3.969 1.00 80.75 277 ALA A O 1
ATOM 2278 N N . LEU A 1 278 ? -4.601 -11.317 -4.280 1.00 76.88 278 LEU A N 1
ATOM 2279 C CA . LEU A 1 278 ? -4.219 -11.315 -5.688 1.00 76.88 278 LEU A CA 1
ATOM 2280 C C . LEU A 1 278 ? -2.731 -11.652 -5.886 1.00 76.88 278 LEU A C 1
ATOM 2282 O O . LEU A 1 278 ? -1.840 -11.087 -5.240 1.00 76.88 278 LEU A O 1
ATOM 2286 N N . GLU A 1 279 ? -2.441 -12.570 -6.805 1.00 77.31 279 GLU A N 1
ATOM 2287 C CA . GLU A 1 279 ? -1.076 -12.975 -7.143 1.00 77.31 279 GLU A CA 1
ATOM 2288 C C . GLU A 1 279 ? -0.615 -12.329 -8.451 1.00 77.31 279 GLU A C 1
ATOM 2290 O O . GLU A 1 279 ? -0.980 -12.771 -9.538 1.00 77.31 279 GLU A O 1
ATOM 2295 N N . ILE A 1 280 ? 0.252 -11.314 -8.349 1.00 74.69 280 ILE A N 1
ATOM 2296 C CA . ILE A 1 280 ? 0.949 -10.754 -9.515 1.00 74.69 280 ILE A CA 1
ATOM 2297 C C . ILE A 1 280 ? 1.804 -11.857 -10.136 1.00 74.69 280 ILE A C 1
ATOM 2299 O O . ILE A 1 280 ? 2.858 -12.211 -9.606 1.00 74.69 280 ILE A O 1
ATOM 2303 N N . GLY A 1 281 ? 1.348 -12.397 -11.263 1.00 76.19 281 GLY A N 1
ATOM 2304 C CA . GLY A 1 281 ? 2.022 -13.507 -11.922 1.00 76.19 281 GLY A CA 1
ATOM 2305 C C . GLY A 1 281 ? 3.442 -13.162 -12.410 1.00 76.19 281 GLY A C 1
ATOM 2306 O O . GLY A 1 281 ? 3.732 -12.008 -12.754 1.00 76.19 281 GLY A O 1
ATOM 2307 N N . PRO A 1 282 ? 4.341 -14.161 -12.493 1.00 83.56 282 PRO A N 1
ATOM 2308 C CA . PRO A 1 282 ? 5.638 -14.002 -13.138 1.00 83.56 282 PRO A CA 1
ATOM 2309 C C . PRO A 1 282 ? 5.463 -13.840 -14.654 1.00 83.56 282 PRO A C 1
ATOM 2311 O O . PRO A 1 282 ? 4.668 -14.554 -15.275 1.00 83.56 282 PRO A O 1
ATOM 2314 N N . LEU A 1 283 ? 6.229 -12.924 -15.247 1.00 82.44 283 LEU A N 1
ATOM 2315 C CA . LEU A 1 283 ? 6.324 -12.786 -16.700 1.00 82.44 283 LEU A CA 1
ATOM 2316 C C . LEU A 1 283 ? 7.373 -13.765 -17.263 1.00 82.44 283 LEU A C 1
ATOM 2318 O O . LEU A 1 283 ? 8.381 -14.006 -16.593 1.00 82.44 283 LEU A O 1
ATOM 2322 N N . PRO A 1 284 ? 7.155 -14.325 -18.468 1.00 82.94 284 PRO A N 1
ATOM 2323 C CA . PRO A 1 284 ? 8.188 -15.038 -19.218 1.00 82.94 284 PRO A CA 1
ATOM 2324 C C . PRO A 1 284 ? 9.224 -14.047 -19.788 1.00 82.94 284 PRO A C 1
ATOM 2326 O O . PRO A 1 284 ? 9.104 -12.836 -19.582 1.00 82.94 284 PRO A O 1
ATOM 2329 N N . ASP A 1 285 ? 10.234 -14.529 -20.519 1.00 83.50 285 ASP A N 1
ATOM 2330 C CA . ASP A 1 285 ? 11.221 -13.635 -21.140 1.00 83.50 285 ASP A CA 1
ATOM 2331 C C . ASP A 1 285 ? 10.577 -12.682 -22.169 1.00 83.50 285 ASP A C 1
ATOM 2333 O O . ASP A 1 285 ? 9.588 -13.023 -22.821 1.00 83.50 285 ASP A O 1
ATOM 2337 N N . LYS A 1 286 ? 11.166 -11.491 -22.351 1.00 79.44 286 LYS A N 1
ATOM 2338 C CA . LYS A 1 286 ? 10.694 -10.445 -23.276 1.00 79.44 286 LYS A CA 1
ATOM 2339 C C . LYS A 1 286 ? 10.549 -10.889 -24.733 1.00 79.44 286 LYS A C 1
ATOM 2341 O O . LYS A 1 286 ? 9.814 -10.229 -25.475 1.00 79.44 286 LYS A O 1
ATOM 2346 N N . ALA A 1 287 ? 11.258 -11.934 -25.164 1.00 80.31 287 ALA A N 1
ATOM 2347 C CA . ALA A 1 287 ? 11.127 -12.532 -26.493 1.00 80.31 287 ALA A CA 1
ATOM 2348 C C . ALA A 1 287 ? 9.873 -13.417 -26.640 1.00 80.31 287 ALA A C 1
ATOM 2350 O O . ALA A 1 287 ? 9.479 -13.731 -27.759 1.00 80.31 287 ALA A O 1
ATOM 2351 N N . GLN A 1 288 ? 9.247 -13.805 -25.524 1.00 82.94 288 GLN A N 1
ATOM 2352 C CA . GLN A 1 288 ? 8.059 -14.664 -25.455 1.00 82.94 288 GLN A CA 1
ATOM 2353 C C . GLN A 1 288 ? 6.754 -13.871 -25.252 1.00 82.94 288 GLN A C 1
ATOM 2355 O O . GLN A 1 288 ? 5.685 -14.468 -25.143 1.00 82.94 288 GLN A O 1
ATOM 2360 N N . TRP A 1 289 ? 6.831 -12.541 -25.145 1.00 84.94 289 TRP A N 1
ATOM 2361 C CA . TRP A 1 289 ? 5.659 -11.675 -24.987 1.00 84.94 289 TRP A CA 1
ATOM 2362 C C . TRP A 1 289 ? 4.932 -11.522 -26.329 1.00 84.94 289 TRP A C 1
ATOM 2364 O O . TRP A 1 289 ? 5.566 -11.482 -27.387 1.00 84.94 289 TRP A O 1
ATOM 2374 N N . ILE A 1 290 ? 3.604 -11.401 -26.280 1.00 83.69 290 ILE A N 1
ATOM 2375 C CA . ILE A 1 290 ? 2.809 -10.993 -27.443 1.00 83.69 290 ILE A CA 1
ATOM 2376 C C . ILE A 1 290 ? 3.229 -9.563 -27.795 1.00 83.69 290 ILE A C 1
ATOM 2378 O O . ILE A 1 290 ? 3.297 -8.717 -26.907 1.00 83.69 290 ILE A O 1
ATOM 2382 N N . LYS A 1 291 ? 3.530 -9.314 -29.072 1.00 81.56 291 LYS A N 1
ATOM 2383 C CA . LYS A 1 291 ? 3.821 -7.970 -29.581 1.00 81.56 291 LYS A CA 1
ATOM 2384 C C . LYS A 1 291 ? 2.522 -7.332 -30.048 1.00 81.56 291 LYS A C 1
ATOM 2386 O O . LYS A 1 291 ? 1.852 -7.913 -30.903 1.00 81.56 291 LYS A O 1
ATOM 2391 N N . VAL A 1 292 ? 2.191 -6.162 -29.522 1.00 79.62 292 VAL A N 1
ATOM 2392 C CA . VAL A 1 292 ? 1.051 -5.373 -30.003 1.00 79.62 292 VAL A CA 1
ATOM 2393 C C . VAL A 1 292 ? 1.490 -4.552 -31.219 1.00 79.62 292 VAL A C 1
ATOM 2395 O O . VAL A 1 292 ? 2.481 -3.828 -31.153 1.00 79.62 292 VAL A O 1
ATOM 2398 N N . ASP A 1 293 ? 0.766 -4.656 -32.337 1.00 78.19 293 ASP A N 1
ATOM 2399 C CA . ASP A 1 293 ? 0.873 -3.668 -33.416 1.00 78.19 293 ASP A CA 1
ATOM 2400 C C . ASP A 1 293 ? -0.034 -2.484 -33.068 1.00 78.19 293 ASP A C 1
ATOM 2402 O O . ASP A 1 293 ? -1.251 -2.636 -32.956 1.00 78.19 293 ASP A O 1
ATOM 2406 N N . LEU A 1 294 ? 0.572 -1.318 -32.849 1.00 66.75 294 LEU A N 1
ATOM 2407 C CA . LEU A 1 294 ? -0.134 -0.094 -32.473 1.00 66.75 294 LEU A CA 1
ATOM 2408 C C . LEU A 1 294 ? -0.785 0.601 -33.683 1.00 66.75 294 LEU A C 1
ATOM 2410 O O . LEU A 1 294 ? -1.573 1.525 -33.501 1.00 66.75 294 LEU A O 1
ATOM 2414 N N . GLY A 1 295 ? -0.460 0.200 -34.919 1.00 68.19 295 GLY A N 1
ATOM 2415 C CA . GLY A 1 295 ? -0.959 0.833 -36.147 1.00 68.19 295 GLY A CA 1
ATOM 2416 C C . GLY A 1 295 ? -0.340 2.204 -36.466 1.00 68.19 295 GLY A C 1
ATOM 2417 O O . GLY A 1 295 ? -0.618 2.775 -37.520 1.00 68.19 295 GLY A O 1
ATOM 2418 N N . TYR A 1 296 ? 0.530 2.722 -35.596 1.00 56.19 296 TYR A N 1
ATOM 2419 C CA . TYR A 1 296 ? 1.323 3.937 -35.789 1.00 56.19 296 TYR A CA 1
ATOM 2420 C C . TYR A 1 296 ? 2.745 3.749 -35.241 1.00 56.19 296 TYR A C 1
ATOM 2422 O O . TYR A 1 296 ? 3.040 2.779 -34.542 1.00 56.19 296 TYR A O 1
ATOM 2430 N N . LYS A 1 297 ? 3.639 4.685 -35.574 1.00 46.84 297 LYS A N 1
ATOM 2431 C CA . LYS A 1 297 ? 4.978 4.797 -34.979 1.00 46.84 297 LYS A CA 1
ATOM 2432 C C . LYS A 1 297 ? 5.085 6.082 -34.168 1.00 46.84 297 LYS A C 1
ATOM 2434 O O . LYS A 1 297 ? 4.412 7.059 -34.494 1.00 46.84 297 LYS A O 1
ATOM 2439 N N . ILE A 1 298 ? 5.925 6.031 -33.137 1.00 47.59 298 ILE A N 1
ATOM 2440 C CA . ILE A 1 298 ? 6.271 7.128 -32.223 1.00 47.59 298 ILE A CA 1
ATOM 2441 C C . ILE A 1 298 ? 7.605 7.733 -32.682 1.00 47.59 298 ILE A C 1
ATOM 2443 O O . ILE A 1 298 ? 8.495 6.931 -33.052 1.00 47.59 298 ILE A O 1
#

pLDDT: mean 78.43, std 13.29, range [39.72, 97.38]

Radius of gyration: 26.02 Å; chains: 1; bounding box: 72×38×70 Å

InterPro domains:
  IPR006564 Zinc finger, PMZ-type [SM00575] (230-258)
  IPR007527 Zinc finger, SWIM-type [PF04434] (225-249)
  IPR007527 Zinc finger, SWIM-type [PS50966] (223-255)
  IPR018289 MULE transposase domain [PF10551] (84-140)

Sequence (298 aa):
MATQFWICDRIIGWLRKEGDQSPIELRRRLLQFHHLELLYHRVWRGKELAMSMIHGNWADSFERMEDFKEELLRRNPAGCRPFIGLDGCHLKRKFRGVMMAATSLDGNNGLFPVAFGIAESENSDSWIWFLEALKESIQTPEESFNAWISEARHRPVLDLLDVVRQKIMMKMEARRRMAARWKGNLVPVVIKYVRDISLKLGDYNVYRTSDYRAEVIETNGRHEVILNEQRCSCRLWEVSGIPCVHAVAFICSMRGANLENFVSEYFTIAKYKTVYALEIGPLPDKAQWIKVDLGYKI